Protein AF-0000000081274260 (afdb_homodimer)

Solvent-accessible surface area (backbone atoms only — not comparable to full-atom values): 16405 Å² total; per-residue (Å²): 131,88,73,70,77,66,53,70,67,53,47,50,48,51,49,50,54,68,55,30,28,65,83,27,71,56,31,19,50,50,46,44,50,52,34,47,50,51,22,51,56,36,30,51,52,20,47,55,38,64,74,40,46,71,60,38,36,47,41,22,63,75,55,39,49,47,86,98,46,60,29,62,57,46,44,49,51,50,33,48,42,24,45,47,21,31,49,31,35,52,50,30,53,63,32,46,58,20,26,52,51,36,42,49,47,50,51,50,54,49,66,21,29,52,88,77,44,52,72,66,57,52,50,46,52,51,52,50,43,52,52,36,51,45,43,32,12,59,38,65,48,68,78,16,51,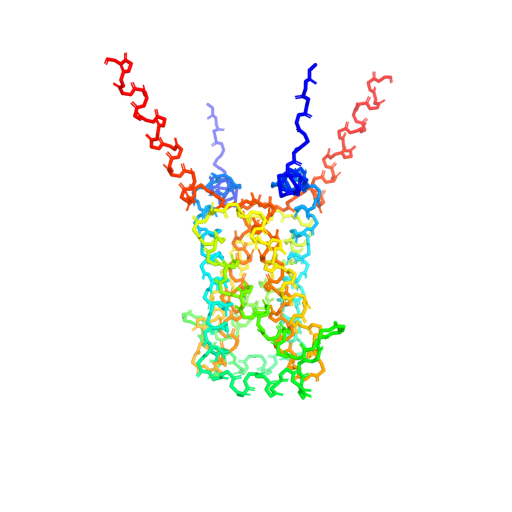54,46,48,48,52,51,51,53,51,52,55,56,54,57,69,71,104,131,86,72,68,77,67,52,69,65,55,48,50,47,50,50,50,54,68,55,28,27,65,83,25,69,55,31,18,49,50,46,44,51,52,34,49,49,50,23,51,55,35,30,51,52,20,48,53,37,64,75,39,45,70,60,40,35,50,41,22,65,74,55,39,49,47,86,97,46,58,31,62,56,45,44,50,52,48,32,47,42,24,45,47,20,31,49,32,34,52,51,30,54,61,32,46,57,20,26,51,51,35,42,50,47,51,51,50,54,51,65,19,29,53,89,77,44,52,72,67,56,52,51,46,51,52,52,50,42,52,52,36,52,44,44,32,12,60,40,66,46,67,78,16,51,55,46,48,50,50,51,50,53,51,53,54,56,55,57,68,70,103

Foldseek 3Di:
DCPDPDDPVVVVVVVCVVQDDLQHPVVLVVLLVLLVVLLVVLQVVLVVCVVPVVVQLVCLVPAQDQPPDRSSVLSVLLSCLSNPLSVCCNQQPVNLVSLVSNLVSLVSRCVRHVVPDDPVVNVVSVVNNVSSVCCNVSHNHCPHPVNVVVVVVVVVVVVVVD/DCPDPDDPVVVVVVVCVVQDDLQHPVVLVVLLVLLVVLLVVLQVVLVVCVVPVVVQLVCLVPAQDQPPDRSSVLSVLLSCLSNPLSVCCNQQPVNLVSLVSNLVSLVSRCVRHVVPDDPVVNVVSVVNNVSSVCCNVSHNHCPHPVNVVVVVVVVVVVVVVD

InterPro domains:
  IPR032808 DoxX family [PF07681] (31-110)
  IPR051907 DoxX-like inner membrane-associated oxidoreductase [PTHR33452] (28-157)

Secondary structure (DSSP, 8-state):
----PPPHHHHHHHHHHHH--TTSHHHHHHHHHHHHHHHHHHHHHHHHHHHTHHHHHHHHHHT-PPTTS-HHHHHHHHHHHHHHHHHHHHHTSSHHHHHHHHHHHHHHHHHHSGGGS-HHHHHHHHHHHHHHHHHHHH-S-S-SHHHHHHHHHHHHHHHTT-/----PPPHHHHHHHHHHHH-STTSHHHHHHHHHHHHHHHHHHHHHHHHHHHTHHHHHHHHHHT-PPTTS-HHHHHHHHHHHHHHHHHHHHHTSSHHHHHHHHHHHHHHHHHHSGGGS-HHHHHHHHHHHHHHHHHHHH-S-S-SHHHHHHHHHHHHHHHTT-

pLDDT: mean 89.54, std 11.48, range [45.22, 98.81]

Nearest PDB structures (foldseek):
  5vju-assembly1_A  TM=3.827E-01  e=7.284E+00  synthetic construct
  5vju-assembly1_A  TM=3.831E-01  e=7.284E+00  synthetic construct

Structure (mmCIF, N/CA/C/O backbone):
data_AF-0000000081274260-model_v1
#
loop_
_entity.id
_entity.type
_entity.pdbx_description
1 polymer 'DoxX family protein'
#
loop_
_atom_site.group_PDB
_atom_site.id
_atom_site.type_symbol
_atom_site.label_atom_id
_atom_site.label_alt_id
_atom_site.label_comp_id
_atom_site.label_asym_id
_atom_site.label_entity_id
_atom_site.label_seq_id
_atom_site.pdbx_PDB_ins_code
_atom_site.Cartn_x
_atom_site.Cartn_y
_atom_site.Cartn_z
_atom_site.occupancy
_atom_site.B_iso_or_equiv
_atom_site.auth_seq_id
_atom_site.auth_comp_id
_atom_site.auth_asym_id
_atom_site.auth_atom_id
_atom_site.pdbx_PDB_model_num
ATOM 1 N N . MET A 1 1 ? -22.125 29.969 26.594 1 45.22 1 MET A N 1
ATOM 2 C CA . MET A 1 1 ? -21.609 29.578 25.281 1 45.22 1 MET A CA 1
ATOM 3 C C . MET A 1 1 ? -22.344 28.344 24.766 1 45.22 1 MET A C 1
ATOM 5 O O . MET A 1 1 ? -22.297 27.281 25.391 1 45.22 1 MET A O 1
ATOM 9 N N . ASN A 1 2 ? -23.469 28.344 24.172 1 50.78 2 ASN A N 1
ATOM 10 C CA . ASN A 1 2 ? -24.375 27.297 23.703 1 50.78 2 ASN A CA 1
ATOM 11 C C . ASN A 1 2 ? -23.656 26.344 22.75 1 50.78 2 ASN A C 1
ATOM 13 O O . ASN A 1 2 ? -23.406 26.688 21.594 1 50.78 2 ASN A O 1
ATOM 17 N N . THR A 1 3 ? -22.797 25.531 23.25 1 56.62 3 THR A N 1
ATOM 18 C CA . THR A 1 3 ? -22.078 24.547 22.422 1 56.62 3 THR A CA 1
ATOM 19 C C . THR A 1 3 ? -23.062 23.578 21.781 1 56.62 3 THR A C 1
ATOM 21 O O . THR A 1 3 ? -23.719 22.797 22.469 1 56.62 3 THR A O 1
ATOM 24 N N . VAL A 1 4 ? -23.703 23.938 20.828 1 64.06 4 VAL A N 1
ATOM 25 C CA . VAL A 1 4 ? -24.5 23.016 20.031 1 64.06 4 VAL A CA 1
ATOM 26 C C . VAL A 1 4 ? -23.781 21.688 19.891 1 64.06 4 VAL A C 1
ATOM 28 O O . VAL A 1 4 ? -22.625 21.641 19.453 1 64.06 4 VAL A O 1
ATOM 31 N N . PRO A 1 5 ? -24.391 20.719 20.469 1 69.88 5 PRO A N 1
ATOM 32 C CA . PRO A 1 5 ? -23.719 19.406 20.391 1 69.88 5 PRO A CA 1
ATOM 33 C C . PRO A 1 5 ? -23.375 19 18.953 1 69.88 5 PRO A C 1
ATOM 35 O O . PRO A 1 5 ? -24.203 19.156 18.047 1 69.88 5 PRO A O 1
ATOM 38 N N . LEU A 1 6 ? -22.25 18.875 18.656 1 72 6 LEU A N 1
ATOM 39 C CA . LEU A 1 6 ? -21.812 18.469 17.328 1 72 6 LEU A CA 1
ATOM 40 C C . LEU A 1 6 ? -22.531 17.203 16.875 1 72 6 LEU A C 1
ATOM 42 O O . LEU A 1 6 ? -22.781 16.312 17.688 1 72 6 LEU A O 1
ATOM 46 N N . SER A 1 7 ? -23.078 17.219 15.734 1 86.75 7 SER A N 1
ATOM 47 C CA . SER A 1 7 ? -23.625 15.992 15.156 1 86.75 7 SER A CA 1
ATOM 48 C C . SER A 1 7 ? -22.641 14.836 15.297 1 86.75 7 SER A C 1
ATOM 50 O O . SER A 1 7 ? -21.422 15.047 15.414 1 86.75 7 SER A O 1
ATOM 52 N N . PRO A 1 8 ? -23.156 13.703 15.547 1 87.38 8 PRO A N 1
ATOM 53 C CA . PRO A 1 8 ? -22.281 12.539 15.703 1 87.38 8 PRO A CA 1
ATOM 54 C C . PRO A 1 8 ? -21.234 12.438 14.594 1 87.38 8 PRO A C 1
ATOM 56 O O . PRO A 1 8 ? -20.094 12.047 14.852 1 87.38 8 PRO A O 1
ATOM 59 N N . LEU A 1 9 ? -21.594 12.75 13.453 1 84.5 9 LEU A N 1
ATOM 60 C CA . LEU A 1 9 ? -20.656 12.672 12.328 1 84.5 9 LEU A CA 1
ATOM 61 C C . LEU A 1 9 ? -19.516 13.664 12.5 1 84.5 9 LEU A C 1
ATOM 63 O O . LEU A 1 9 ? -18.375 13.352 12.18 1 84.5 9 LEU A O 1
ATOM 67 N N . THR A 1 10 ? -19.812 14.742 12.922 1 85.62 10 THR A N 1
ATOM 68 C CA . THR A 1 10 ? -18.797 15.773 13.133 1 85.62 10 THR A CA 1
ATOM 69 C C . THR A 1 10 ? -17.828 15.359 14.242 1 85.62 10 THR A C 1
ATOM 71 O O . THR A 1 10 ? -16.641 15.625 14.156 1 85.62 10 THR A O 1
ATOM 74 N N . ARG A 1 11 ? -18.453 14.742 15.18 1 89 11 ARG A N 1
ATOM 75 C CA . ARG A 1 11 ? -17.609 14.281 16.281 1 89 11 ARG A CA 1
ATOM 76 C C . ARG A 1 11 ? -16.625 13.227 15.805 1 89 11 ARG A C 1
ATOM 78 O O . ARG A 1 11 ? -15.453 13.258 16.172 1 89 11 ARG A O 1
ATOM 85 N N . ILE A 1 12 ? -17.141 12.336 15.047 1 89 12 ILE A N 1
ATOM 86 C CA . ILE A 1 12 ? -16.297 11.273 14.516 1 89 12 ILE A CA 1
ATOM 87 C C . ILE A 1 12 ? -15.211 11.867 13.633 1 89 12 ILE A C 1
ATOM 89 O O . ILE A 1 12 ? -14.039 11.5 13.742 1 89 12 ILE A O 1
ATOM 93 N N . ARG A 1 13 ? -15.648 12.719 12.867 1 86.94 13 ARG A N 1
ATOM 94 C CA . ARG A 1 13 ? -14.695 13.367 11.961 1 86.94 13 ARG A CA 1
ATOM 95 C C . ARG A 1 13 ? -13.594 14.07 12.742 1 86.94 13 ARG A C 1
ATOM 97 O O . ARG A 1 13 ? -12.414 13.938 12.414 1 86.94 13 ARG A O 1
ATOM 104 N N . THR A 1 14 ? -13.93 14.742 13.797 1 87.56 14 THR A N 1
ATOM 105 C CA . THR A 1 14 ? -12.961 15.484 14.602 1 87.56 14 THR A CA 1
ATOM 106 C C . THR A 1 14 ? -12.008 14.523 15.297 1 87.56 14 THR A C 1
ATOM 108 O O . THR A 1 14 ? -10.812 14.812 15.43 1 87.56 14 THR A O 1
ATOM 111 N N . THR A 1 15 ? -12.578 13.484 15.75 1 88.38 15 THR A N 1
ATOM 112 C CA . THR A 1 15 ? -11.75 12.484 16.406 1 88.38 15 THR A CA 1
ATOM 113 C C . THR A 1 15 ? -10.742 11.883 15.438 1 88.38 15 THR A C 1
ATOM 115 O O . THR A 1 15 ? -9.555 11.75 15.758 1 88.38 15 THR A O 1
ATOM 118 N N . LEU A 1 16 ? -11.195 11.578 14.273 1 89 16 LEU A N 1
ATOM 119 C CA . LEU A 1 16 ? -10.328 11.008 13.258 1 89 16 LEU A CA 1
ATOM 120 C C . LEU A 1 16 ? -9.25 12 12.844 1 89 16 LEU A C 1
ATOM 122 O O . LEU A 1 16 ? -8.094 11.617 12.617 1 89 16 LEU A O 1
ATOM 126 N N . ASP A 1 17 ? -9.641 13.211 12.867 1 85.62 17 ASP A N 1
ATOM 127 C CA . ASP A 1 17 ? -8.688 14.258 12.5 1 85.62 17 ASP A CA 1
ATOM 128 C C . ASP A 1 17 ? -7.621 14.422 13.586 1 85.62 17 ASP A C 1
ATOM 130 O O . ASP A 1 17 ? -6.465 14.727 13.281 1 85.62 17 ASP A O 1
ATOM 134 N N . ARG A 1 18 ? -8.047 14.125 14.742 1 85.19 18 ARG A N 1
ATOM 135 C CA . ARG A 1 18 ? -7.117 14.25 15.867 1 85.19 18 ARG A CA 1
ATOM 136 C C . ARG A 1 18 ? -6.148 13.07 15.914 1 85.19 18 ARG A C 1
ATOM 138 O O . ARG A 1 18 ? -4.98 13.234 16.266 1 85.19 18 ARG A O 1
ATOM 145 N N . LEU A 1 19 ? -6.641 12.023 15.477 1 88.5 19 LEU A N 1
ATOM 146 C CA . LEU A 1 19 ? -5.871 10.789 15.609 1 88.5 19 LEU A CA 1
ATOM 147 C C . LEU A 1 19 ? -4.988 10.562 14.391 1 88.5 19 LEU A C 1
ATOM 149 O O . LEU A 1 19 ? -4.008 9.812 14.453 1 88.5 19 LEU A O 1
ATOM 153 N N . ALA A 1 20 ? -5.473 11.305 13.445 1 86.62 20 ALA A N 1
ATOM 154 C CA . ALA A 1 20 ? -4.789 11.07 12.18 1 86.62 20 ALA A CA 1
ATOM 155 C C . ALA A 1 20 ? -3.936 12.266 11.781 1 86.62 20 ALA A C 1
ATOM 157 O O . ALA A 1 20 ? -4.105 13.359 12.328 1 86.62 20 ALA A O 1
ATOM 158 N N . GLY A 1 21 ? -2.883 12.117 11.117 1 87.25 21 GLY A N 1
ATOM 159 C CA . GLY A 1 21 ? -1.91 13.078 10.625 1 87.25 21 GLY A CA 1
ATOM 160 C C . GLY A 1 21 ? -0.571 12.453 10.281 1 87.25 21 GLY A C 1
ATOM 161 O O . GLY A 1 21 ? -0.22 11.398 10.812 1 87.25 21 GLY A O 1
ATOM 162 N N . PRO A 1 22 ? 0.098 13.086 9.406 1 86.19 22 PRO A N 1
ATOM 163 C CA . PRO A 1 22 ? 1.364 12.5 8.961 1 86.19 22 PRO A CA 1
ATOM 164 C C . PRO A 1 22 ? 2.4 12.414 10.078 1 86.19 22 PRO A C 1
ATOM 166 O O . PRO A 1 22 ? 3.336 11.617 10 1 86.19 22 PRO A O 1
ATOM 169 N N . GLN A 1 23 ? 2.193 13.156 11.109 1 86.06 23 GLN A N 1
ATOM 170 C CA . GLN A 1 23 ? 3.168 13.156 12.195 1 86.06 23 GLN A CA 1
ATOM 171 C C . GLN A 1 23 ? 2.619 12.453 13.43 1 86.06 23 GLN A C 1
ATOM 173 O O . GLN A 1 23 ? 3.246 12.469 14.492 1 86.06 23 GLN A O 1
ATOM 178 N N . SER A 1 24 ? 1.52 11.844 13.289 1 90.06 24 SER A N 1
ATOM 179 C CA . SER A 1 24 ? 0.883 11.18 14.422 1 90.06 24 SER A CA 1
ATOM 180 C C . SER A 1 24 ? 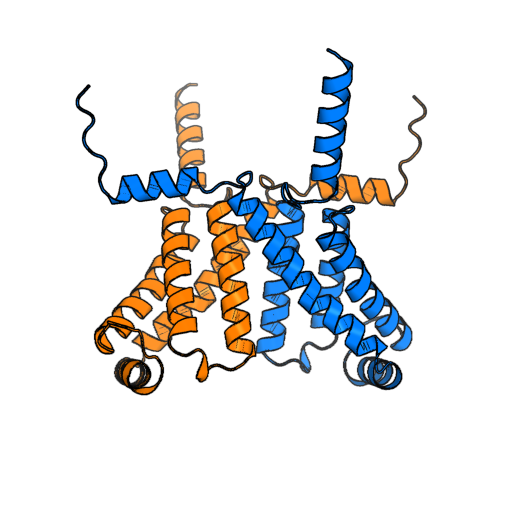1.555 9.844 14.727 1 90.06 24 SER A C 1
ATOM 182 O O . SER A 1 24 ? 2.252 9.289 13.883 1 90.06 24 SER A O 1
ATOM 184 N N . GLY A 1 25 ? 1.429 9.43 15.977 1 91.62 25 GLY A N 1
ATOM 185 C CA . GLY A 1 25 ? 1.907 8.109 16.359 1 91.62 25 GLY A CA 1
ATOM 186 C C . GLY A 1 25 ? 1.271 6.988 15.562 1 91.62 25 GLY A C 1
ATOM 187 O O . GLY A 1 25 ? 1.922 5.988 15.258 1 91.62 25 GLY A O 1
ATOM 188 N N . LEU A 1 26 ? 0.012 7.195 15.258 1 94 26 LEU A N 1
ATOM 189 C CA . LEU A 1 26 ? -0.692 6.191 14.469 1 94 26 LEU A CA 1
ATOM 190 C C . LEU A 1 26 ? -0.08 6.066 13.078 1 94 26 LEU A C 1
ATOM 192 O O . LEU A 1 26 ? 0.146 4.957 12.594 1 94 26 LEU A O 1
ATOM 196 N N . CYS A 1 27 ? 0.148 7.145 12.477 1 93.69 27 CYS A N 1
ATOM 197 C CA . CYS A 1 27 ? 0.791 7.125 11.172 1 93.69 27 CYS A CA 1
ATOM 198 C C . CYS A 1 27 ? 2.158 6.453 11.242 1 93.69 27 CYS A C 1
ATOM 200 O O . CYS A 1 27 ? 2.508 5.652 10.375 1 93.69 27 CYS A O 1
ATOM 202 N N . ALA A 1 28 ? 2.881 6.809 12.281 1 93.62 28 ALA A N 1
ATOM 203 C CA . ALA A 1 28 ? 4.199 6.211 12.469 1 93.62 28 ALA A CA 1
ATOM 204 C C . ALA A 1 28 ? 4.105 4.691 12.57 1 93.62 28 ALA A C 1
ATOM 206 O O . ALA A 1 28 ? 4.934 3.975 12.008 1 93.62 28 ALA A O 1
ATOM 207 N N . LEU A 1 29 ? 3.152 4.297 13.273 1 95.69 29 LEU A N 1
ATOM 208 C CA . LEU A 1 29 ? 2.953 2.861 13.453 1 95.69 29 LEU A CA 1
ATOM 209 C C . LEU A 1 29 ? 2.594 2.199 12.125 1 95.69 29 LEU A C 1
ATOM 211 O O . LEU A 1 29 ? 3.107 1.125 11.805 1 95.69 29 LEU A O 1
ATOM 215 N N . ILE A 1 30 ? 1.73 2.777 11.383 1 96.88 30 ILE A N 1
ATOM 216 C CA . ILE A 1 30 ? 1.307 2.227 10.102 1 96.88 30 ILE A CA 1
ATOM 217 C C . ILE A 1 30 ? 2.5 2.16 9.148 1 96.88 30 ILE A C 1
ATOM 219 O O . ILE A 1 30 ? 2.676 1.172 8.43 1 96.88 30 ILE A O 1
ATOM 223 N N . LEU A 1 31 ? 3.266 3.186 9.133 1 95.88 31 LEU A N 1
ATOM 224 C CA . LEU A 1 31 ? 4.441 3.207 8.266 1 95.88 31 LEU A CA 1
ATOM 225 C C . LEU A 1 31 ? 5.441 2.135 8.688 1 95.88 31 LEU A C 1
ATOM 227 O O . LEU A 1 31 ? 6.133 1.56 7.84 1 95.88 31 LEU A O 1
ATOM 231 N N . LEU A 1 32 ? 5.551 1.918 9.977 1 96.31 32 LEU A N 1
ATOM 232 C CA . LEU A 1 32 ? 6.41 0.833 10.438 1 96.31 32 LEU A CA 1
ATOM 233 C C . LEU A 1 32 ? 5.887 -0.517 9.961 1 96.31 32 LEU A C 1
ATOM 235 O O . LEU A 1 32 ? 6.664 -1.377 9.539 1 96.31 32 LEU A O 1
ATOM 239 N N . ILE A 1 33 ? 4.609 -0.714 10.039 1 98.06 33 ILE A N 1
ATOM 240 C CA . ILE A 1 33 ? 3.99 -1.944 9.555 1 98.06 33 ILE A CA 1
ATO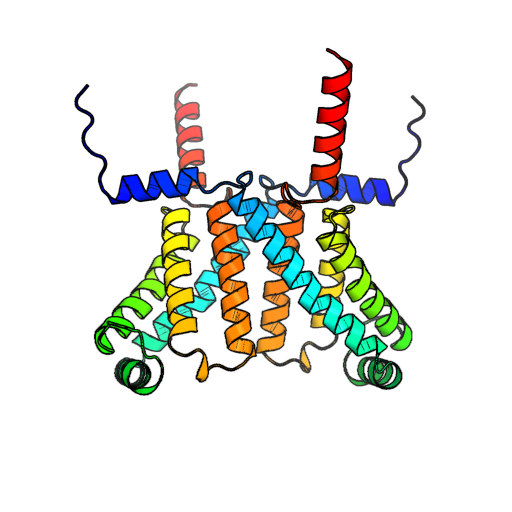M 241 C C . ILE A 1 33 ? 4.27 -2.111 8.062 1 98.06 33 ILE A C 1
ATOM 243 O O . ILE A 1 33 ? 4.602 -3.207 7.605 1 98.06 33 ILE A O 1
ATOM 247 N N . ALA A 1 34 ? 4.125 -1.055 7.293 1 97.62 34 ALA A N 1
ATOM 248 C CA . ALA A 1 34 ? 4.406 -1.08 5.859 1 97.62 34 ALA A CA 1
ATOM 249 C C . ALA A 1 34 ? 5.852 -1.49 5.59 1 97.62 34 ALA A C 1
ATOM 251 O O . ALA A 1 34 ? 6.113 -2.336 4.734 1 97.62 34 ALA A O 1
ATOM 252 N N . ARG A 1 35 ? 6.746 -0.886 6.312 1 97.44 35 ARG A N 1
ATOM 253 C CA . ARG A 1 35 ? 8.164 -1.209 6.145 1 97.44 35 ARG A CA 1
ATOM 254 C C . ARG A 1 35 ? 8.438 -2.662 6.516 1 97.44 35 ARG A C 1
ATOM 256 O O . ARG A 1 35 ? 9.211 -3.346 5.84 1 97.44 35 ARG A O 1
ATOM 263 N N . ALA A 1 36 ? 7.871 -3.08 7.605 1 98.19 36 ALA A N 1
ATOM 264 C CA . ALA A 1 36 ? 8.055 -4.461 8.039 1 98.19 36 ALA A CA 1
ATOM 265 C C . ALA A 1 36 ? 7.504 -5.441 7.012 1 98.19 36 ALA A C 1
ATOM 267 O O . ALA A 1 36 ? 8.109 -6.488 6.75 1 98.19 36 ALA A O 1
ATOM 268 N N . TYR A 1 37 ? 6.391 -5.145 6.488 1 98.75 37 TYR A N 1
ATOM 269 C CA . TYR A 1 37 ? 5.789 -5.988 5.465 1 98.75 37 TYR A CA 1
ATOM 270 C C . TYR A 1 37 ? 6.676 -6.059 4.227 1 98.75 37 TYR A C 1
ATOM 272 O O . TYR A 1 37 ? 6.918 -7.141 3.689 1 98.75 37 TYR A O 1
ATOM 280 N N . LEU A 1 38 ? 7.109 -4.914 3.742 1 98.56 38 LEU A N 1
ATOM 281 C CA . LEU A 1 38 ? 7.984 -4.879 2.576 1 98.56 38 LEU A CA 1
ATOM 282 C C . LEU A 1 38 ? 9.273 -5.652 2.84 1 98.56 38 LEU A C 1
ATOM 284 O O . LEU A 1 38 ? 9.781 -6.344 1.952 1 98.56 38 LEU A O 1
ATOM 288 N N . PHE A 1 39 ? 9.766 -5.473 4.066 1 98.69 39 PHE A N 1
ATOM 289 C CA . PHE A 1 39 ? 10.922 -6.273 4.457 1 98.69 39 PHE A CA 1
ATOM 290 C C . PHE A 1 39 ? 10.617 -7.762 4.34 1 98.69 39 PHE A C 1
ATOM 292 O O . PHE A 1 39 ? 11.391 -8.516 3.74 1 98.69 39 PHE A O 1
ATOM 299 N N . TYR A 1 40 ? 9.57 -8.141 4.879 1 98.75 40 TYR A N 1
ATOM 300 C CA . TYR A 1 40 ? 9.188 -9.547 4.867 1 98.75 40 TYR A CA 1
ATOM 301 C C . TYR A 1 40 ? 9.133 -10.086 3.441 1 98.75 40 TYR A C 1
ATOM 303 O O . TYR A 1 40 ? 9.719 -11.125 3.143 1 98.75 40 TYR A O 1
ATOM 311 N N . VAL A 1 41 ? 8.484 -9.406 2.586 1 98.44 41 VAL A N 1
ATOM 312 C CA . VAL A 1 41 ? 8.227 -9.859 1.225 1 98.44 41 VAL A CA 1
ATOM 313 C C . VAL A 1 41 ? 9.539 -9.961 0.454 1 98.44 41 VAL A C 1
ATOM 315 O O . VAL A 1 41 ? 9.852 -11 -0.124 1 98.44 41 VAL A O 1
ATOM 318 N N . PHE A 1 42 ? 10.297 -8.906 0.444 1 98.81 42 PHE A N 1
ATOM 319 C CA . PHE A 1 42 ? 11.477 -8.859 -0.406 1 98.81 42 PHE A CA 1
ATOM 320 C C . PHE A 1 42 ? 12.625 -9.656 0.216 1 98.81 42 PHE A C 1
ATOM 322 O O . PHE A 1 42 ? 13.383 -10.32 -0.494 1 98.81 42 PHE A O 1
ATOM 329 N N . PHE A 1 43 ? 12.727 -9.602 1.507 1 98.81 43 PHE A N 1
ATOM 330 C CA . PHE A 1 43 ? 13.789 -10.344 2.17 1 98.81 43 PHE A CA 1
ATOM 331 C C . PHE A 1 43 ? 13.594 -11.844 1.997 1 98.81 43 PHE A C 1
ATOM 333 O O . PHE A 1 43 ? 14.547 -12.578 1.749 1 98.81 43 PHE A O 1
ATOM 340 N N . ARG A 1 44 ? 12.383 -12.289 2.186 1 98.31 44 ARG A N 1
ATOM 341 C CA . ARG A 1 44 ? 12.07 -13.695 1.962 1 98.31 44 ARG A CA 1
ATOM 342 C C . ARG A 1 44 ? 12.422 -14.109 0.536 1 98.31 44 ARG A C 1
ATOM 344 O O . ARG A 1 44 ? 12.93 -15.211 0.309 1 98.31 44 ARG A O 1
ATOM 351 N N . SER A 1 45 ? 12.062 -13.273 -0.394 1 97.75 45 SER A N 1
ATOM 352 C CA . SER A 1 45 ? 12.406 -13.531 -1.787 1 97.75 45 SER A CA 1
ATOM 353 C C . SER A 1 45 ? 13.914 -13.656 -1.97 1 97.75 45 SER A C 1
ATOM 355 O O . SER A 1 45 ? 14.391 -14.562 -2.65 1 97.75 45 SER A O 1
ATOM 357 N N . GLY A 1 46 ? 14.656 -12.727 -1.412 1 98.12 46 GLY A N 1
ATOM 358 C CA . GLY A 1 46 ? 16.109 -12.797 -1.465 1 98.12 46 GLY A CA 1
ATOM 359 C C . GLY A 1 46 ? 16.672 -14.055 -0.829 1 98.12 46 GLY A C 1
ATOM 360 O O . GLY A 1 46 ? 17.594 -14.672 -1.368 1 98.12 46 GLY A O 1
ATOM 361 N N . LEU A 1 47 ? 16.125 -14.477 0.291 1 98.38 47 LEU A N 1
ATOM 362 C CA . LEU A 1 47 ? 16.562 -15.68 0.98 1 98.38 47 LEU A CA 1
ATOM 363 C C . LEU A 1 47 ? 16.297 -16.922 0.136 1 98.38 47 LEU A C 1
ATOM 365 O O . LEU A 1 47 ? 17.109 -17.844 0.096 1 98.38 47 LEU A O 1
ATOM 369 N N . THR A 1 48 ? 15.164 -16.984 -0.44 1 97.75 48 THR A N 1
ATOM 370 C CA . THR A 1 48 ? 14.812 -18.109 -1.306 1 97.75 48 THR A CA 1
ATOM 371 C C . THR A 1 48 ? 15.812 -18.25 -2.445 1 97.75 48 THR A C 1
ATOM 373 O O . THR A 1 48 ? 16.219 -19.359 -2.793 1 97.75 48 THR A O 1
ATOM 376 N N . LYS A 1 49 ? 16.266 -17.125 -3.025 1 97.69 49 LYS A N 1
ATOM 377 C CA . LYS A 1 49 ? 17.25 -17.141 -4.094 1 97.69 49 LYS A CA 1
ATOM 378 C C . LYS A 1 49 ? 18.578 -17.703 -3.598 1 97.69 49 LYS A C 1
ATOM 380 O O . LYS A 1 49 ? 19.234 -18.5 -4.289 1 97.69 49 LYS A O 1
ATOM 385 N N . LEU A 1 50 ? 18.922 -17.344 -2.389 1 97.44 50 LEU A N 1
ATOM 386 C CA . LEU A 1 50 ? 20.188 -17.781 -1.817 1 97.44 50 LEU A CA 1
ATOM 387 C C . LEU A 1 50 ? 20.125 -19.266 -1.453 1 97.44 50 LEU A C 1
ATOM 389 O O . LEU A 1 50 ? 21.141 -19.969 -1.528 1 97.44 50 LEU A O 1
ATOM 393 N N . HIS A 1 51 ? 19 -19.688 -1.026 1 97.69 51 HIS A N 1
ATOM 394 C CA . HIS A 1 51 ? 18.844 -21.062 -0.561 1 97.69 51 HIS A CA 1
ATOM 395 C C . HIS A 1 51 ? 19.047 -22.047 -1.701 1 97.69 51 HIS A C 1
ATOM 397 O O . HIS A 1 51 ? 19.562 -23.156 -1.49 1 97.69 51 HIS A O 1
ATOM 403 N N . ASP A 1 52 ? 18.625 -21.656 -2.895 1 98.06 52 ASP A N 1
ATOM 404 C CA . ASP A 1 52 ? 18.828 -22.469 -4.09 1 98.06 52 ASP A CA 1
ATOM 405 C C . ASP A 1 52 ? 19.391 -21.641 -5.234 1 98.06 52 ASP A C 1
ATOM 407 O O . ASP A 1 52 ? 18.688 -21.344 -6.203 1 98.06 52 ASP A O 1
ATOM 411 N N . TRP A 1 53 ? 20.688 -21.438 -5.129 1 97.94 53 TRP A N 1
ATOM 412 C CA . TRP A 1 53 ? 21.344 -20.484 -6.027 1 97.94 53 TRP A CA 1
ATOM 413 C C . TRP A 1 53 ? 21.406 -21.031 -7.449 1 97.94 53 TRP A C 1
ATOM 415 O O . TRP A 1 53 ? 21.141 -20.312 -8.414 1 97.94 53 TRP A O 1
ATOM 425 N N . PRO A 1 54 ? 21.688 -22.406 -7.645 1 97.88 54 PRO A N 1
ATOM 426 C CA . PRO A 1 54 ? 21.703 -22.922 -9.016 1 97.88 54 PRO A CA 1
ATOM 427 C C . PRO A 1 54 ? 20.344 -22.75 -9.711 1 97.88 54 PRO A C 1
ATOM 429 O O . PRO A 1 54 ? 20.297 -22.359 -10.883 1 97.88 54 PRO A O 1
ATOM 432 N N . THR A 1 55 ? 19.312 -23.047 -9.008 1 97.44 55 THR A N 1
ATOM 433 C CA . THR A 1 55 ? 17.984 -22.859 -9.57 1 97.44 55 THR A CA 1
ATOM 434 C C . THR A 1 55 ? 17.719 -21.375 -9.852 1 97.44 55 THR A C 1
ATOM 436 O O . THR A 1 55 ? 17.109 -21.047 -10.867 1 97.44 55 THR A O 1
ATOM 439 N N . THR A 1 56 ? 18.141 -20.531 -8.922 1 97.12 56 THR A N 1
ATOM 440 C CA . THR A 1 56 ? 17.969 -19.094 -9.117 1 97.12 56 THR A CA 1
ATOM 441 C C . THR A 1 56 ? 18.625 -18.641 -10.414 1 97.12 56 THR A C 1
ATOM 443 O O . THR A 1 56 ? 18 -17.984 -11.242 1 97.12 56 THR A O 1
ATOM 446 N N . VAL A 1 57 ? 19.859 -19.078 -10.609 1 97.25 57 VAL A N 1
ATOM 447 C CA . VAL A 1 57 ? 20.594 -18.656 -11.805 1 97.25 57 VAL A CA 1
ATOM 448 C C . VAL A 1 57 ? 19.906 -19.219 -13.047 1 97.25 57 VAL A C 1
ATOM 450 O O . VAL A 1 57 ? 19.797 -18.531 -14.07 1 97.25 57 VAL A O 1
ATOM 453 N N . LEU A 1 58 ? 19.422 -20.406 -12.938 1 96.38 58 LEU A N 1
ATOM 454 C CA . LEU A 1 58 ? 18.688 -21.016 -14.047 1 96.38 58 LEU A CA 1
ATOM 455 C C . LEU A 1 58 ? 17.438 -20.203 -14.375 1 96.38 58 LEU A C 1
ATOM 457 O O . LEU A 1 58 ? 17.141 -19.938 -15.547 1 96.38 58 LEU A O 1
ATOM 461 N N . LEU A 1 59 ? 16.703 -19.797 -13.359 1 94.44 59 LEU A N 1
ATOM 462 C CA . LEU A 1 59 ? 15.5 -19 -13.578 1 94.44 59 LEU A CA 1
ATOM 463 C C . LEU A 1 59 ? 15.836 -17.672 -14.234 1 94.44 59 LEU A C 1
ATOM 465 O O . LEU A 1 59 ? 15.109 -17.203 -15.125 1 94.44 59 LEU A O 1
ATOM 469 N N . PHE A 1 60 ? 16.969 -17.031 -13.828 1 95.38 60 PHE A N 1
ATOM 470 C CA . PHE A 1 60 ? 17.375 -15.758 -14.406 1 95.38 60 PHE A CA 1
ATOM 471 C C . PHE A 1 60 ? 17.859 -15.945 -15.836 1 95.38 60 PHE A C 1
ATOM 473 O O . PHE A 1 60 ? 17.875 -14.992 -16.625 1 95.38 60 PHE A O 1
ATOM 480 N N . SER A 1 61 ? 18.25 -17.172 -16.172 1 94.12 61 SER A N 1
ATOM 481 C CA . SER A 1 61 ? 18.703 -17.484 -17.531 1 94.12 61 SER A CA 1
ATOM 482 C C . SER A 1 61 ? 17.531 -17.781 -18.453 1 94.12 61 SER A C 1
ATOM 484 O O . SER A 1 61 ? 17.516 -17.359 -19.609 1 94.12 61 SER A O 1
ATOM 486 N N . GLU A 1 62 ? 16.516 -18.328 -17.922 1 92.56 62 GLU A N 1
ATOM 487 C CA . GLU A 1 62 ? 15.492 -18.875 -18.797 1 92.56 62 GLU A CA 1
ATOM 488 C C . GLU A 1 62 ? 14.203 -18.062 -18.719 1 92.56 62 GLU A C 1
ATOM 490 O O . GLU A 1 62 ? 13.469 -17.969 -19.703 1 92.56 62 GLU A O 1
ATOM 495 N N . GLU A 1 63 ? 13.969 -17.5 -17.578 1 90.31 63 GLU A N 1
ATOM 496 C CA . GLU A 1 63 ? 12.641 -16.922 -17.375 1 90.31 63 GLU A CA 1
ATOM 497 C C . GLU A 1 63 ? 12.734 -15.43 -17.047 1 90.31 63 GLU A C 1
ATOM 499 O O . GLU A 1 63 ? 11.992 -14.617 -17.625 1 90.31 63 GLU A O 1
ATOM 504 N N . TYR A 1 64 ? 13.633 -15.031 -16.125 1 89.62 64 TYR A N 1
ATOM 505 C CA . TYR A 1 64 ? 13.734 -13.664 -15.617 1 89.62 64 TYR A CA 1
ATOM 506 C C . TYR A 1 64 ? 14.789 -12.875 -16.391 1 89.62 64 TYR A C 1
ATOM 508 O O . TYR A 1 64 ? 15.766 -12.398 -15.82 1 89.62 64 TYR A O 1
ATOM 516 N N . LYS A 1 65 ? 14.586 -12.57 -17.531 1 89.62 65 LYS A N 1
ATOM 517 C CA . LYS A 1 65 ? 15.617 -11.922 -18.328 1 89.62 65 LYS A CA 1
ATOM 518 C C . LYS A 1 65 ? 15.703 -10.43 -18.031 1 89.62 65 LYS A C 1
ATOM 520 O O . LYS A 1 65 ? 14.734 -9.695 -18.219 1 89.62 65 LYS A O 1
ATOM 525 N N . VAL A 1 66 ? 16.828 -10 -17.5 1 92.81 66 VAL A N 1
ATOM 526 C CA . VAL A 1 66 ? 17.125 -8.602 -17.219 1 92.81 66 VAL A CA 1
ATOM 527 C C . VAL A 1 66 ? 17.953 -8.016 -18.359 1 92.81 66 VAL A C 1
ATOM 529 O O . VAL A 1 66 ? 19.094 -8.445 -18.594 1 92.81 66 VAL A O 1
ATOM 532 N N . PRO A 1 67 ? 17.375 -7.039 -18.938 1 88.25 67 PRO A N 1
ATOM 533 C CA . PRO A 1 67 ? 18.078 -6.492 -20.094 1 88.25 67 PRO A CA 1
ATOM 534 C C . PRO A 1 67 ? 19.469 -5.977 -19.734 1 88.25 67 PRO A C 1
ATOM 536 O O . PRO A 1 67 ? 19.672 -5.391 -18.672 1 88.25 67 PRO A O 1
ATOM 539 N N . LEU A 1 68 ? 20.422 -6.328 -20.516 1 90.06 68 LEU A N 1
ATOM 540 C CA . LEU A 1 68 ? 21.766 -5.77 -20.516 1 90.06 68 LEU A CA 1
ATOM 541 C C . LEU A 1 68 ? 22.609 -6.383 -19.391 1 90.06 68 LEU A C 1
ATOM 543 O O . LEU A 1 68 ? 23.719 -5.938 -19.141 1 90.06 68 LEU A O 1
ATOM 547 N N . LEU A 1 69 ? 22.094 -7.363 -18.625 1 95.62 69 LEU A N 1
ATOM 548 C CA . LEU A 1 69 ? 22.875 -8.008 -17.578 1 95.62 69 LEU A CA 1
ATOM 549 C C . LEU A 1 69 ? 22.938 -9.516 -17.797 1 95.62 69 LEU A C 1
ATOM 551 O O . LEU A 1 69 ? 21.922 -10.141 -18.125 1 95.62 69 LEU A O 1
ATOM 555 N N . PRO A 1 70 ? 24.141 -10.078 -17.672 1 97.06 70 PRO A N 1
ATOM 556 C CA . PRO A 1 70 ? 24.172 -11.539 -17.641 1 97.06 70 PRO A CA 1
ATOM 557 C C . PRO A 1 70 ? 23.359 -12.117 -16.484 1 97.06 70 PRO A C 1
ATOM 559 O O . PRO A 1 70 ? 23.281 -11.5 -15.414 1 97.06 70 PRO A O 1
ATOM 562 N N . PRO A 1 71 ? 22.844 -13.25 -16.672 1 96.69 71 PRO A N 1
ATOM 563 C CA . PRO A 1 71 ? 21.906 -13.812 -15.695 1 96.69 71 PRO A CA 1
ATOM 564 C C . PRO A 1 71 ? 22.516 -13.93 -14.297 1 96.69 71 PRO A C 1
ATOM 566 O O . PRO A 1 71 ? 21.859 -13.562 -13.312 1 96.69 71 PRO A O 1
ATOM 569 N N . ALA A 1 72 ? 23.703 -14.383 -14.188 1 97 72 ALA A N 1
ATOM 570 C CA . ALA A 1 72 ? 24.297 -14.578 -12.867 1 97 72 ALA A CA 1
ATOM 571 C C . ALA A 1 72 ? 24.469 -13.242 -12.148 1 97 72 ALA A C 1
ATOM 573 O O . ALA A 1 72 ? 24.234 -13.156 -10.938 1 97 72 ALA A O 1
ATOM 574 N N . LEU A 1 73 ? 24.812 -12.242 -12.867 1 97.75 73 LEU A N 1
ATOM 575 C CA . LEU A 1 73 ? 24.969 -10.922 -12.273 1 97.75 73 LEU A CA 1
ATOM 576 C C . LEU A 1 73 ? 23.609 -10.336 -11.883 1 97.75 73 LEU A C 1
ATOM 578 O O . LEU A 1 73 ? 23.469 -9.742 -10.812 1 97.75 73 LEU A O 1
ATOM 582 N N . ALA A 1 74 ? 22.688 -10.492 -12.727 1 97.56 74 ALA A N 1
ATOM 583 C CA . ALA A 1 74 ? 21.344 -10.023 -12.43 1 97.56 74 ALA A CA 1
ATOM 584 C C . ALA A 1 74 ? 20.797 -10.688 -11.164 1 97.56 74 ALA A C 1
ATOM 586 O O . ALA A 1 74 ? 20.219 -10.016 -10.305 1 97.56 74 ALA A O 1
ATOM 587 N N . ALA A 1 75 ? 21.016 -11.945 -11.117 1 97.56 75 ALA A N 1
ATOM 588 C CA . ALA A 1 75 ? 20.578 -12.695 -9.945 1 97.56 75 ALA A CA 1
ATOM 589 C C . ALA A 1 75 ? 21.25 -12.18 -8.68 1 97.56 75 ALA A C 1
ATOM 591 O O . ALA A 1 75 ? 20.594 -11.992 -7.652 1 97.56 75 ALA A O 1
ATOM 592 N N . ALA A 1 76 ? 22.5 -11.945 -8.805 1 98.12 76 ALA A N 1
ATOM 593 C CA . ALA A 1 76 ? 23.266 -11.492 -7.645 1 98.12 76 ALA A CA 1
ATOM 594 C C . ALA A 1 76 ? 22.812 -10.102 -7.199 1 98.12 76 ALA A C 1
ATOM 596 O O . ALA A 1 76 ? 22.594 -9.867 -6.008 1 98.12 76 ALA A O 1
ATOM 597 N N . LEU A 1 77 ? 22.656 -9.242 -8.125 1 97.94 77 LEU A N 1
ATOM 598 C CA . LEU A 1 77 ? 22.266 -7.875 -7.812 1 97.94 77 LEU A CA 1
ATOM 599 C C . LEU A 1 77 ? 20.844 -7.836 -7.266 1 97.94 77 LEU A C 1
ATOM 601 O O . LEU A 1 77 ? 20.547 -7.098 -6.32 1 97.94 77 LEU A O 1
ATOM 605 N N . GLY A 1 78 ? 19.969 -8.578 -7.887 1 97.44 78 GLY A N 1
ATOM 606 C CA . GLY A 1 78 ? 18.609 -8.672 -7.391 1 97.44 78 GLY A CA 1
ATOM 607 C C . GLY A 1 78 ? 18.516 -9.203 -5.977 1 97.44 78 GLY A C 1
ATOM 608 O O . GLY A 1 78 ? 17.844 -8.617 -5.125 1 97.44 78 GLY A O 1
ATOM 609 N N . SER A 1 79 ? 19.219 -10.289 -5.777 1 98.31 79 SER A N 1
ATOM 610 C CA . SER A 1 79 ? 19.234 -10.898 -4.449 1 98.31 79 SER A CA 1
ATOM 611 C C . SER A 1 79 ? 19.797 -9.938 -3.41 1 98.31 79 SER A C 1
ATOM 613 O O . SER A 1 79 ? 19.234 -9.773 -2.328 1 98.31 79 SER A O 1
ATOM 615 N N . PHE A 1 80 ? 20.891 -9.336 -3.787 1 98.44 80 PHE A N 1
ATOM 616 C CA . PHE A 1 80 ? 21.516 -8.352 -2.908 1 98.44 80 PHE A CA 1
ATOM 617 C C . PHE A 1 80 ? 20.531 -7.238 -2.568 1 98.44 80 PHE A C 1
ATOM 619 O O . PHE A 1 80 ? 20.344 -6.898 -1.396 1 98.44 80 PHE A O 1
ATOM 626 N N . GLY A 1 81 ? 19.922 -6.641 -3.564 1 98.56 81 GLY A N 1
ATOM 627 C CA . GLY A 1 81 ? 18.969 -5.57 -3.357 1 98.56 81 GLY A CA 1
ATOM 628 C C . GLY A 1 81 ? 17.797 -5.977 -2.482 1 98.56 81 GLY A C 1
ATOM 629 O O . GLY A 1 81 ? 17.344 -5.199 -1.642 1 98.56 81 GLY A O 1
ATOM 630 N N . GLU A 1 82 ? 17.344 -7.176 -2.658 1 98.75 82 GLU A N 1
ATOM 631 C CA . GLU A 1 82 ? 16.188 -7.676 -1.917 1 98.75 82 GLU A CA 1
ATOM 632 C C . GLU A 1 82 ? 16.547 -7.93 -0.454 1 98.75 82 GLU A C 1
ATOM 634 O O . GLU A 1 82 ? 15.68 -7.855 0.42 1 98.75 82 GLU A O 1
ATOM 639 N N . LEU A 1 83 ? 17.797 -8.195 -0.25 1 98.75 83 LEU A N 1
ATOM 640 C CA . LEU A 1 83 ? 18.203 -8.461 1.122 1 98.75 83 LEU A CA 1
ATOM 641 C C . LEU A 1 83 ? 18.609 -7.176 1.831 1 98.75 83 LEU A C 1
ATOM 643 O O . LEU A 1 83 ? 18.281 -6.973 3 1 98.75 83 LEU A O 1
ATOM 647 N N . VAL A 1 84 ? 19.25 -6.281 1.169 1 98.62 84 VAL A N 1
ATOM 648 C CA . VAL A 1 84 ? 19.906 -5.137 1.796 1 98.62 84 VAL A CA 1
ATOM 649 C C . VAL A 1 84 ? 18.922 -3.977 1.914 1 98.62 84 VAL A C 1
ATOM 651 O O . VAL A 1 84 ? 18.703 -3.445 3.006 1 98.62 84 VAL A O 1
ATOM 654 N N . PHE A 1 85 ? 18.266 -3.65 0.84 1 98.44 85 PHE A N 1
ATOM 655 C CA . PHE A 1 85 ? 17.484 -2.412 0.809 1 98.44 85 PHE A CA 1
ATOM 656 C C . PHE A 1 85 ? 16.312 -2.484 1.771 1 98.44 85 PHE A C 1
ATOM 658 O O . PHE A 1 85 ? 16.094 -1.566 2.564 1 98.44 85 PHE A O 1
ATOM 665 N N . PRO A 1 86 ? 15.539 -3.564 1.731 1 98.44 86 PRO A N 1
ATOM 666 C CA . PRO A 1 86 ? 14.438 -3.584 2.693 1 98.44 86 PRO A CA 1
ATOM 667 C C . PRO A 1 86 ? 14.914 -3.693 4.141 1 98.44 86 PRO A C 1
ATOM 669 O O . PRO A 1 86 ? 14.227 -3.23 5.055 1 98.44 86 PRO A O 1
ATOM 672 N N . SER A 1 87 ? 16.062 -4.266 4.387 1 98.06 87 SER A N 1
ATOM 673 C CA . SER A 1 87 ? 16.641 -4.309 5.723 1 98.06 87 SER A CA 1
ATOM 674 C C . SER A 1 87 ? 17.016 -2.914 6.211 1 98.06 87 SER A C 1
ATOM 676 O O . SER A 1 87 ? 16.703 -2.539 7.34 1 98.06 87 SER A O 1
ATOM 678 N N . LEU A 1 88 ? 17.688 -2.133 5.375 1 96.25 88 LEU A N 1
ATOM 679 C CA . LEU A 1 88 ? 18.047 -0.756 5.707 1 96.25 88 LEU A CA 1
ATOM 680 C C . LEU A 1 88 ? 16.781 0.081 5.941 1 96.25 88 LEU A C 1
ATOM 682 O O . LEU A 1 88 ? 16.75 0.906 6.855 1 96.25 88 LEU A O 1
ATOM 686 N N . MET A 1 89 ? 15.82 -0.185 5.09 1 94.94 89 MET A N 1
ATOM 687 C CA . MET A 1 89 ? 14.562 0.551 5.195 1 94.94 89 MET A CA 1
ATOM 688 C C . MET A 1 89 ? 13.867 0.247 6.52 1 94.94 89 MET A C 1
ATOM 690 O O . MET A 1 89 ? 13.336 1.149 7.168 1 94.94 89 MET A O 1
ATOM 694 N N . LEU A 1 90 ? 13.859 -1.013 6.926 1 95.5 90 LEU A N 1
ATOM 695 C CA . LEU A 1 90 ? 13.219 -1.417 8.172 1 95.5 90 LEU A CA 1
ATOM 696 C C . LEU A 1 90 ? 13.922 -0.788 9.367 1 95.5 90 LEU A C 1
ATOM 698 O O . LEU A 1 90 ? 13.266 -0.286 10.289 1 95.5 90 LEU A O 1
ATOM 702 N N . ILE A 1 91 ? 15.211 -0.779 9.328 1 92.06 91 ILE A N 1
ATOM 703 C CA . ILE A 1 91 ? 16.016 -0.263 10.43 1 92.06 91 ILE A CA 1
ATOM 704 C C . ILE A 1 91 ? 15.93 1.262 10.461 1 92.06 91 ILE A C 1
ATOM 706 O O . ILE A 1 91 ? 16 1.874 11.523 1 92.06 91 ILE A O 1
ATOM 710 N N . GLY A 1 92 ? 15.812 1.896 9.312 1 87.38 9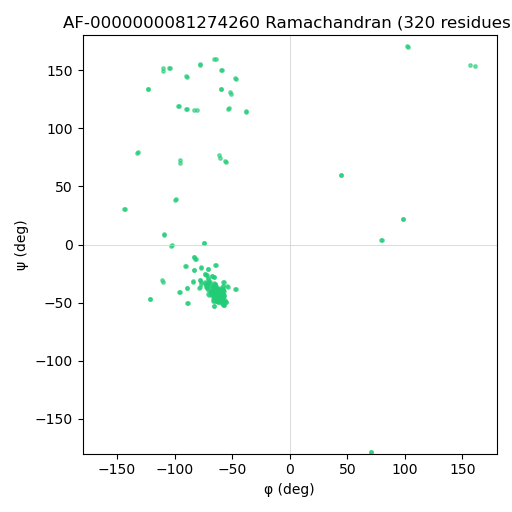2 GLY A N 1
ATOM 711 C CA . GLY A 1 92 ? 15.68 3.342 9.219 1 87.38 92 GLY A CA 1
ATOM 712 C C . GLY A 1 92 ? 16.984 4.039 8.906 1 87.38 92 GLY A C 1
ATOM 713 O O . GLY A 1 92 ? 17.172 5.215 9.227 1 87.38 92 GLY A O 1
ATOM 714 N N . ILE A 1 93 ? 17.891 3.312 8.344 1 85.44 93 ILE A N 1
ATOM 715 C CA . ILE A 1 93 ? 19.156 3.893 7.902 1 85.44 93 ILE A CA 1
ATOM 716 C C . ILE A 1 93 ? 19.031 4.383 6.461 1 85.44 93 ILE A C 1
ATOM 718 O O . ILE A 1 93 ? 18.859 3.584 5.539 1 85.44 93 ILE A O 1
ATOM 722 N N . VAL A 1 94 ? 19.172 5.664 6.238 1 87.06 94 VAL A N 1
ATOM 723 C CA . VAL A 1 94 ? 19.016 6.316 4.945 1 87.06 94 VAL A CA 1
ATOM 724 C C . VAL A 1 94 ? 17.766 5.789 4.246 1 87.06 94 VAL A C 1
ATOM 726 O O . VAL A 1 94 ? 17.828 5.34 3.102 1 87.06 94 VAL A O 1
ATOM 729 N N . PRO A 1 95 ? 16.656 5.969 4.859 1 87.94 95 PRO A N 1
ATOM 730 C CA . PRO A 1 95 ? 15.445 5.281 4.418 1 87.94 95 PRO A CA 1
ATOM 731 C C . PRO A 1 95 ? 15.016 5.695 3.014 1 87.94 95 PRO A C 1
ATOM 733 O O . PRO A 1 95 ? 14.531 4.863 2.24 1 87.94 95 PRO A O 1
ATOM 736 N N . ARG A 1 96 ? 15.141 6.848 2.676 1 91.56 96 ARG A N 1
ATOM 737 C CA . ARG A 1 96 ? 14.695 7.273 1.354 1 91.56 96 ARG A CA 1
ATOM 738 C C . ARG A 1 96 ? 15.562 6.656 0.26 1 91.56 96 ARG A C 1
ATOM 740 O O . ARG A 1 96 ? 15.055 6.246 -0.785 1 91.56 96 ARG A O 1
ATOM 747 N N . LEU A 1 97 ? 16.859 6.645 0.503 1 92.88 97 LEU A N 1
ATOM 748 C CA . LEU A 1 97 ? 17.766 6.016 -0.458 1 92.88 97 LEU A CA 1
ATOM 749 C C . LEU A 1 97 ? 17.484 4.516 -0.556 1 92.88 97 LEU A C 1
ATOM 751 O O . LEU A 1 97 ? 17.469 3.955 -1.653 1 92.88 97 LEU A O 1
ATOM 755 N N . ALA A 1 98 ? 17.312 3.912 0.581 1 95.62 98 ALA A N 1
ATOM 756 C CA . ALA A 1 98 ? 16.984 2.49 0.614 1 95.62 98 ALA A CA 1
ATOM 757 C C . ALA A 1 98 ? 15.68 2.217 -0.135 1 95.62 98 ALA A C 1
ATOM 759 O O . ALA A 1 98 ? 15.594 1.254 -0.901 1 95.62 98 ALA A O 1
ATOM 760 N N . ALA A 1 99 ? 14.75 3.016 0.065 1 97 99 ALA A N 1
ATOM 761 C CA . ALA A 1 99 ? 13.469 2.871 -0.622 1 97 99 ALA A CA 1
ATOM 762 C C . ALA A 1 99 ? 13.633 3.035 -2.131 1 97 99 ALA A C 1
ATOM 764 O O . ALA A 1 99 ? 13.016 2.305 -2.912 1 97 99 ALA A O 1
ATOM 765 N N . ALA A 1 100 ? 14.406 3.969 -2.555 1 96.19 100 ALA A N 1
ATOM 766 C CA . ALA A 1 100 ? 14.664 4.164 -3.979 1 96.19 100 ALA A CA 1
ATOM 767 C C . ALA A 1 100 ? 15.312 2.928 -4.594 1 96.19 100 ALA A C 1
ATOM 769 O O . ALA A 1 100 ? 14.938 2.498 -5.688 1 96.19 100 ALA A O 1
ATOM 770 N N . GLY A 1 101 ? 16.281 2.463 -3.922 1 97.5 101 GLY A N 1
ATOM 771 C CA . GLY A 1 101 ? 16.906 1.231 -4.379 1 97.5 101 GLY A CA 1
ATOM 772 C C . GLY A 1 101 ? 15.93 0.071 -4.473 1 97.5 101 GLY A C 1
ATOM 773 O O . GLY A 1 101 ? 15.93 -0.666 -5.461 1 97.5 101 GLY A O 1
ATOM 774 N N . LEU A 1 102 ? 15.117 -0.102 -3.48 1 98.69 102 LEU A N 1
ATOM 775 C CA . LEU A 1 102 ? 14.141 -1.184 -3.473 1 98.69 102 LEU A CA 1
ATOM 776 C C . LEU A 1 102 ? 13.109 -0.989 -4.574 1 98.69 102 LEU A C 1
ATOM 778 O O . LEU A 1 102 ? 12.656 -1.959 -5.191 1 98.69 102 LEU A O 1
ATOM 782 N N . PHE A 1 103 ? 12.703 0.218 -4.758 1 98.69 103 PHE A N 1
ATOM 783 C CA . PHE A 1 103 ? 11.766 0.532 -5.832 1 98.69 103 PHE A CA 1
ATOM 784 C C . PHE A 1 103 ? 12.336 0.112 -7.184 1 98.69 103 PHE A C 1
ATOM 786 O O . PHE A 1 103 ? 11.625 -0.469 -8.008 1 98.69 103 PHE A O 1
ATOM 793 N N . PHE A 1 104 ? 13.602 0.393 -7.383 1 97.94 104 PHE A N 1
ATOM 794 C CA . PHE A 1 104 ? 14.281 0.019 -8.617 1 97.94 104 PHE A CA 1
ATOM 795 C C . PHE A 1 104 ? 14.328 -1.496 -8.773 1 97.94 104 PHE A C 1
ATOM 797 O O . PHE A 1 104 ? 14.039 -2.021 -9.852 1 97.94 104 PHE A O 1
ATOM 804 N N . VAL A 1 105 ? 14.648 -2.168 -7.691 1 98 105 VAL A N 1
ATOM 805 C CA . VAL A 1 105 ? 14.664 -3.627 -7.711 1 98 105 VAL A CA 1
ATOM 806 C C . VAL A 1 105 ? 13.281 -4.152 -8.086 1 98 105 VAL A C 1
ATOM 808 O O . VAL A 1 105 ? 13.148 -5.062 -8.906 1 98 105 VAL A O 1
ATOM 811 N N . ASN A 1 106 ? 12.289 -3.619 -7.48 1 98.31 106 ASN A N 1
ATOM 812 C CA . ASN A 1 106 ? 10.914 -4.016 -7.762 1 98.31 106 ASN A CA 1
ATOM 813 C C . ASN A 1 106 ? 10.562 -3.799 -9.234 1 98.31 106 ASN A C 1
ATOM 815 O O . ASN A 1 106 ? 9.953 -4.664 -9.859 1 98.31 106 ASN A O 1
ATOM 819 N N . LEU A 1 107 ? 10.945 -2.693 -9.789 1 97.56 107 LEU A N 1
ATOM 820 C CA . LEU A 1 107 ? 10.672 -2.385 -11.188 1 97.56 107 LEU A CA 1
ATOM 821 C C . LEU A 1 107 ? 11.383 -3.375 -12.109 1 97.56 107 LEU A C 1
ATOM 823 O O . LEU A 1 107 ? 10.797 -3.859 -13.078 1 97.56 107 LEU A O 1
ATOM 827 N N . VAL A 1 108 ? 12.578 -3.617 -11.828 1 96.62 108 VAL A N 1
ATOM 828 C CA . VAL A 1 108 ? 13.352 -4.551 -12.648 1 96.62 108 VAL A CA 1
ATOM 829 C C . VAL A 1 108 ? 12.742 -5.945 -12.547 1 96.62 108 VAL A C 1
ATOM 831 O O . VAL A 1 108 ? 12.648 -6.664 -13.547 1 96.62 108 VAL A O 1
ATOM 834 N N . ALA A 1 109 ? 12.367 -6.312 -11.336 1 94.88 109 ALA A N 1
ATOM 835 C CA . ALA A 1 109 ? 11.789 -7.637 -11.141 1 94.88 109 ALA A CA 1
ATOM 836 C C . ALA A 1 109 ? 10.523 -7.82 -11.977 1 94.88 109 ALA A C 1
ATOM 838 O O . ALA A 1 109 ? 10.406 -8.789 -12.727 1 94.88 109 ALA A O 1
ATOM 839 N N . VAL A 1 110 ? 9.641 -6.898 -11.875 1 95 110 VAL A N 1
ATOM 840 C CA . VAL A 1 110 ? 8.391 -7.062 -12.609 1 95 110 VAL A CA 1
ATOM 841 C C . VAL A 1 110 ? 8.656 -6.914 -14.109 1 95 110 VAL A C 1
ATOM 843 O O . VAL A 1 110 ? 8.039 -7.609 -14.922 1 95 110 VAL A O 1
ATOM 846 N N . GLY A 1 111 ? 9.562 -6.156 -14.555 1 94 1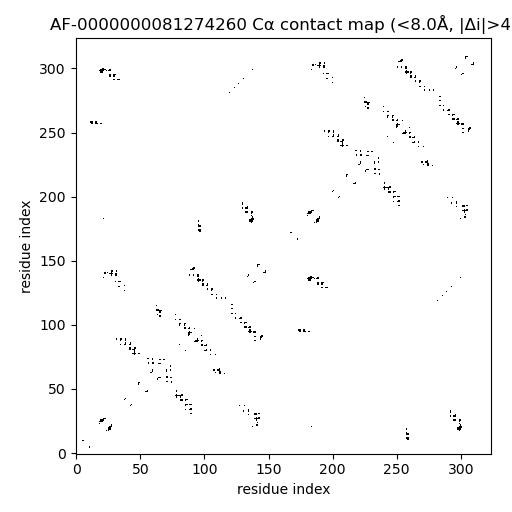11 GLY A N 1
ATOM 847 C CA . GLY A 1 111 ? 9.898 -5.996 -15.961 1 94 111 GLY A CA 1
ATOM 848 C C . GLY A 1 111 ? 10.578 -7.219 -16.547 1 94 111 GLY A C 1
ATOM 849 O O . GLY A 1 111 ? 10.438 -7.496 -17.75 1 94 111 GLY A O 1
ATOM 850 N N . SER A 1 112 ? 11.336 -7.922 -15.82 1 90.69 112 SER A N 1
ATOM 851 C CA . SER A 1 112 ? 12.133 -9.047 -16.297 1 90.69 112 SER A CA 1
ATOM 852 C C . SER A 1 112 ? 11.266 -10.266 -16.578 1 90.69 112 SER A C 1
ATOM 854 O O . SER A 1 112 ? 11.609 -11.109 -17.406 1 90.69 112 SER A O 1
ATOM 856 N N . TYR A 1 113 ? 10.156 -10.359 -15.938 1 83.5 113 TYR A N 1
ATOM 857 C CA . TYR A 1 113 ? 9.414 -11.602 -16.125 1 83.5 113 TYR A CA 1
ATOM 858 C C . TYR A 1 113 ? 7.914 -11.336 -16.156 1 83.5 113 TYR A C 1
ATOM 860 O O . TYR A 1 113 ? 7.121 -12.156 -15.688 1 83.5 113 TYR A O 1
ATOM 868 N N . TRP A 1 114 ? 7.582 -10.188 -16.625 1 80.19 114 TRP A N 1
ATOM 869 C CA . TRP A 1 114 ? 6.184 -9.766 -16.641 1 80.19 114 TRP A CA 1
ATOM 870 C C . TRP A 1 114 ? 5.328 -10.75 -17.422 1 80.19 114 TRP A C 1
ATOM 872 O O . TRP A 1 114 ? 4.191 -11.039 -17.031 1 80.19 114 TRP A O 1
ATOM 882 N N . ALA A 1 115 ? 5.867 -11.359 -18.406 1 83 115 ALA A N 1
ATOM 883 C CA . ALA A 1 115 ? 5.098 -12.258 -19.266 1 83 115 ALA A CA 1
ATOM 884 C C . ALA A 1 115 ? 4.859 -13.602 -18.578 1 83 115 ALA A C 1
ATOM 886 O O . ALA A 1 115 ? 3.926 -14.328 -18.922 1 83 115 ALA A O 1
ATOM 887 N N . SER A 1 116 ? 5.66 -13.875 -17.609 1 85.56 116 SER A N 1
ATOM 888 C CA . SER A 1 116 ? 5.547 -15.172 -16.938 1 85.56 116 SER A CA 1
ATOM 889 C C . SER A 1 116 ? 4.836 -15.039 -15.594 1 85.56 116 SER A C 1
ATOM 891 O O . SER A 1 116 ? 4.566 -16.047 -14.93 1 85.56 116 SER A O 1
ATOM 893 N N . LEU A 1 117 ? 4.48 -13.844 -15.281 1 87.56 117 LEU A N 1
ATOM 894 C CA . LEU A 1 117 ? 3.848 -13.617 -13.984 1 87.56 117 LEU A CA 1
ATOM 895 C C . LEU A 1 117 ? 2.332 -13.766 -14.094 1 87.56 117 LEU A C 1
ATOM 897 O O . LEU A 1 117 ? 1.738 -13.414 -15.109 1 87.56 117 LEU A O 1
ATOM 901 N N . SER A 1 118 ? 1.875 -14.281 -13.008 1 92.12 118 SER A N 1
ATOM 902 C CA . SER A 1 118 ? 0.421 -14.234 -12.891 1 92.12 118 SER A CA 1
ATOM 903 C C . SER A 1 118 ? -0.079 -12.797 -12.789 1 92.12 118 SER A C 1
ATOM 905 O O . SER A 1 118 ? 0.681 -11.891 -12.445 1 92.12 118 SER A O 1
ATOM 907 N N . ALA A 1 119 ? -1.306 -12.617 -13.078 1 93.06 119 ALA A N 1
ATOM 908 C CA . ALA A 1 119 ? -1.922 -11.297 -12.938 1 93.06 119 ALA A CA 1
ATOM 909 C C . ALA A 1 119 ? -1.812 -10.781 -11.508 1 93.06 119 ALA A C 1
ATOM 911 O O . ALA A 1 119 ? -1.549 -9.602 -11.281 1 93.06 119 ALA A O 1
ATOM 912 N N . SER A 1 120 ? -1.998 -11.719 -10.594 1 95 120 SER A N 1
ATOM 913 C CA . SER A 1 120 ? -1.909 -11.352 -9.18 1 95 120 SER A CA 1
ATOM 914 C C . SER A 1 120 ? -0.494 -10.914 -8.812 1 95 120 SER A C 1
ATOM 916 O O . SER A 1 120 ? -0.308 -9.977 -8.039 1 95 120 SER A O 1
ATOM 918 N N . ALA A 1 121 ? 0.482 -11.562 -9.297 1 95.38 121 ALA A N 1
ATOM 919 C CA . ALA A 1 121 ? 1.872 -11.211 -9.016 1 95.38 121 ALA A CA 1
ATOM 920 C C . ALA A 1 121 ? 2.209 -9.828 -9.562 1 95.38 121 ALA A C 1
ATOM 922 O O . ALA A 1 121 ? 2.895 -9.047 -8.906 1 95.38 121 ALA A O 1
ATOM 923 N N . VAL A 1 122 ? 1.725 -9.578 -10.727 1 96.38 122 VAL A N 1
ATOM 924 C CA . VAL A 1 122 ? 1.939 -8.266 -11.328 1 96.38 122 VAL A CA 1
ATOM 925 C C . VAL A 1 122 ? 1.283 -7.191 -10.469 1 96.38 122 VAL A C 1
ATOM 927 O O . VAL A 1 122 ? 1.879 -6.141 -10.211 1 96.38 122 VAL A O 1
ATOM 930 N N . GLU A 1 123 ? 0.116 -7.426 -10.039 1 97.19 123 GLU A N 1
ATOM 931 C CA . GLU A 1 123 ? -0.604 -6.469 -9.203 1 97.19 123 GLU A CA 1
ATOM 932 C C . GLU A 1 123 ? 0.12 -6.238 -7.883 1 97.19 123 GLU A C 1
ATOM 934 O O . GLU A 1 123 ? 0.162 -5.113 -7.379 1 97.19 123 GLU A O 1
ATOM 939 N N . PHE A 1 124 ? 0.654 -7.301 -7.344 1 97.94 124 PHE A N 1
ATOM 940 C CA . PHE A 1 124 ? 1.434 -7.141 -6.121 1 97.94 124 PHE A CA 1
ATOM 941 C C . PHE A 1 124 ? 2.613 -6.203 -6.348 1 97.94 124 PHE A C 1
ATOM 943 O O . PHE A 1 124 ? 2.861 -5.305 -5.543 1 97.94 124 PHE A O 1
ATOM 950 N N . HIS A 1 125 ? 3.309 -6.414 -7.379 1 98.25 125 HIS A N 1
ATOM 951 C CA . HIS A 1 125 ? 4.453 -5.551 -7.645 1 98.25 125 HIS A CA 1
ATOM 952 C C . HIS A 1 125 ? 4.023 -4.094 -7.789 1 98.25 125 HIS A C 1
ATOM 954 O O . HIS A 1 125 ? 4.75 -3.184 -7.383 1 98.25 125 HIS A O 1
ATOM 960 N N . PHE A 1 126 ? 2.918 -3.879 -8.391 1 98.19 126 PHE A N 1
ATOM 961 C CA . PHE A 1 126 ? 2.398 -2.521 -8.484 1 98.19 126 PHE A CA 1
ATOM 962 C C . PHE A 1 126 ? 2.127 -1.95 -7.094 1 98.19 126 PHE A C 1
ATOM 964 O O . PHE A 1 126 ? 2.586 -0.854 -6.766 1 98.19 126 PHE A O 1
ATOM 971 N N . VAL A 1 127 ? 1.458 -2.666 -6.27 1 98.56 127 VAL A N 1
ATOM 972 C CA . VAL A 1 127 ? 1.076 -2.195 -4.941 1 98.56 127 VAL A CA 1
ATOM 973 C C . VAL A 1 127 ? 2.322 -2.01 -4.082 1 98.56 127 VAL A C 1
ATOM 975 O O . VAL A 1 127 ? 2.426 -1.038 -3.33 1 98.56 127 VAL A O 1
ATOM 978 N N . TRP A 1 128 ? 3.242 -2.939 -4.184 1 98.81 128 TRP A N 1
ATOM 979 C CA . TRP A 1 128 ? 4.504 -2.787 -3.467 1 98.81 128 TRP A CA 1
ATOM 980 C C . TRP A 1 128 ? 5.234 -1.525 -3.912 1 98.81 128 TRP A C 1
ATOM 982 O O . TRP A 1 128 ? 5.824 -0.818 -3.092 1 98.81 128 TRP A O 1
ATOM 992 N N . GLY A 1 129 ? 5.188 -1.309 -5.199 1 98.75 129 GLY A N 1
ATOM 993 C CA . GLY A 1 129 ? 5.793 -0.082 -5.695 1 98.75 129 GLY A CA 1
ATOM 994 C C . GLY A 1 129 ? 5.18 1.17 -5.098 1 98.75 129 GLY A C 1
ATOM 995 O O . GLY A 1 129 ? 5.898 2.092 -4.703 1 98.75 129 GLY A O 1
ATOM 996 N N . VAL A 1 130 ? 3.914 1.179 -5.023 1 98.62 130 VAL A N 1
ATOM 997 C CA . VAL A 1 130 ? 3.197 2.309 -4.438 1 98.62 130 VAL A CA 1
ATOM 998 C C . VAL A 1 130 ? 3.57 2.447 -2.965 1 98.62 130 VAL A C 1
ATOM 1000 O O . VAL A 1 130 ? 3.857 3.551 -2.492 1 98.62 130 VAL A O 1
ATOM 1003 N N . LEU A 1 131 ? 3.598 1.364 -2.25 1 98.44 131 LEU A N 1
ATOM 1004 C CA . LEU A 1 131 ? 3.934 1.368 -0.83 1 98.44 131 LEU A CA 1
ATOM 1005 C C . LEU A 1 131 ? 5.359 1.871 -0.611 1 98.44 131 LEU A C 1
ATOM 1007 O O . LEU A 1 131 ? 5.602 2.691 0.276 1 98.44 131 LEU A O 1
ATOM 1011 N N . ILE A 1 132 ? 6.266 1.399 -1.409 1 98.44 132 ILE A N 1
ATOM 1012 C CA . ILE A 1 132 ? 7.656 1.827 -1.317 1 98.44 132 ILE A CA 1
ATOM 1013 C C . ILE A 1 132 ? 7.754 3.33 -1.573 1 98.44 132 ILE A C 1
ATOM 1015 O O . ILE A 1 132 ? 8.445 4.047 -0.85 1 98.44 132 ILE A O 1
ATOM 1019 N N . ALA A 1 133 ? 7.082 3.748 -2.578 1 97.88 133 ALA A N 1
ATOM 1020 C CA . ALA A 1 133 ? 7.105 5.164 -2.93 1 97.88 133 ALA A CA 1
ATOM 1021 C C . ALA A 1 133 ? 6.52 6.02 -1.805 1 97.88 133 ALA A C 1
ATOM 1023 O O . ALA A 1 133 ? 7.008 7.121 -1.536 1 97.88 133 ALA A O 1
ATOM 1024 N N . ILE A 1 134 ? 5.496 5.539 -1.168 1 96.69 134 ILE A N 1
ATOM 1025 C CA . ILE A 1 134 ? 4.902 6.258 -0.046 1 96.69 134 ILE A CA 1
ATOM 1026 C C . ILE A 1 134 ? 5.91 6.35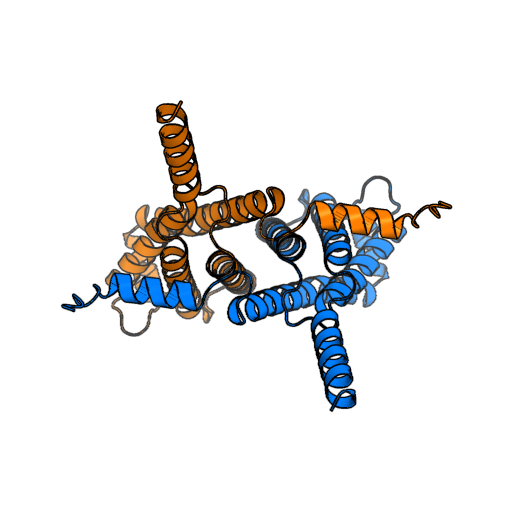5 1.096 1 96.69 134 ILE A C 1
ATOM 1028 O O . ILE A 1 134 ? 6.141 7.438 1.64 1 96.69 134 ILE A O 1
ATOM 1032 N N . VAL A 1 135 ? 6.492 5.293 1.411 1 94.94 135 VAL A N 1
ATOM 1033 C CA . VAL A 1 135 ? 7.477 5.285 2.488 1 94.94 135 VAL A CA 1
ATOM 1034 C C . VAL A 1 135 ? 8.617 6.246 2.154 1 94.94 135 VAL A C 1
ATOM 1036 O O . VAL A 1 135 ? 9.086 6.988 3.021 1 94.94 135 VAL A O 1
ATOM 1039 N N . ALA A 1 136 ? 9 6.262 0.913 1 94.62 136 ALA A N 1
ATOM 1040 C CA . ALA A 1 136 ? 10.094 7.113 0.468 1 94.62 136 ALA A CA 1
ATOM 1041 C C . ALA A 1 136 ? 9.734 8.594 0.598 1 94.62 136 ALA A C 1
ATOM 1043 O O . ALA A 1 136 ? 10.586 9.422 0.926 1 94.62 136 ALA A O 1
ATOM 1044 N N . THR A 1 137 ? 8.531 8.891 0.37 1 94.06 137 THR A N 1
ATOM 1045 C CA . THR A 1 137 ? 8.164 10.297 0.288 1 94.06 137 THR A CA 1
ATOM 1046 C C . THR A 1 137 ? 7.633 10.797 1.629 1 94.06 137 THR A C 1
ATOM 1048 O O . THR A 1 137 ? 7.906 11.93 2.027 1 94.06 137 THR A O 1
ATOM 1051 N N . VAL A 1 138 ? 6.852 10.023 2.281 1 90.94 138 VAL A N 1
ATOM 1052 C CA . VAL A 1 138 ? 6.332 10.422 3.586 1 90.94 138 VAL A CA 1
ATOM 1053 C C . VAL A 1 138 ? 7.453 10.383 4.621 1 90.94 138 VAL A C 1
ATOM 1055 O O . VAL A 1 138 ? 7.578 11.289 5.449 1 90.94 138 VAL A O 1
ATOM 1058 N N . GLY A 1 139 ? 8.383 9.398 4.434 1 82.25 139 GLY A N 1
ATOM 1059 C CA . GLY A 1 139 ? 9.477 9.219 5.379 1 82.25 139 GLY A CA 1
ATOM 1060 C C . GLY A 1 139 ? 9.258 8.047 6.324 1 82.25 139 GLY A C 1
ATOM 1061 O O . GLY A 1 139 ? 8.203 7.414 6.301 1 82.25 139 GLY A O 1
ATOM 1062 N N . PRO A 1 140 ? 10.336 7.781 7.023 1 71.19 140 PRO A N 1
ATOM 1063 C CA . PRO A 1 140 ? 10.328 6.57 7.852 1 71.19 140 PRO A CA 1
ATOM 1064 C C . PRO A 1 140 ? 9.477 6.723 9.109 1 71.19 140 PRO A C 1
ATOM 1066 O O . PRO A 1 140 ? 9.227 5.742 9.812 1 71.19 140 PRO A O 1
ATOM 1069 N N . GLY A 1 141 ? 8.891 7.781 9.273 1 71.38 141 GLY A N 1
ATOM 1070 C CA . GLY A 1 141 ? 8.117 8.008 10.484 1 71.38 141 GLY A CA 1
ATOM 1071 C C . GLY A 1 141 ? 8.984 8.18 11.719 1 71.38 141 GLY A C 1
ATOM 1072 O O . GLY A 1 141 ? 10.211 8.164 11.633 1 71.38 141 GLY A O 1
ATOM 1073 N N . ARG A 1 142 ? 8.477 8.352 12.875 1 75.44 142 ARG A N 1
ATOM 1074 C CA . ARG A 1 142 ? 9.164 8.695 14.109 1 75.44 142 ARG A CA 1
ATOM 1075 C C . ARG A 1 142 ? 9.742 7.453 14.781 1 75.44 142 ARG A C 1
ATOM 1077 O O . ARG A 1 142 ? 10.578 7.559 15.68 1 75.44 142 ARG A O 1
ATOM 1084 N N . LEU A 1 143 ? 9.352 6.277 14.281 1 76.06 143 LEU A N 1
ATOM 1085 C CA . LEU A 1 143 ? 9.758 5.035 14.922 1 76.06 143 LEU A CA 1
ATOM 1086 C C . LEU A 1 143 ? 10.953 4.414 14.203 1 76.06 143 LEU A C 1
ATOM 1088 O O . LEU A 1 143 ? 11.023 3.193 14.055 1 76.06 143 LEU A O 1
ATOM 1092 N N . THR A 1 144 ? 11.836 5.238 13.789 1 77.69 144 THR A N 1
ATOM 1093 C CA . THR A 1 144 ? 13.062 4.754 13.172 1 77.69 144 THR A CA 1
ATOM 1094 C C . THR A 1 144 ? 14.242 4.895 14.141 1 77.69 144 THR A C 1
ATOM 1096 O O . THR A 1 144 ? 14.18 5.676 15.086 1 77.69 144 THR A O 1
ATOM 1099 N N . LEU A 1 145 ? 15.211 4.023 13.969 1 72.62 145 LEU A N 1
ATOM 1100 C CA . LEU A 1 145 ? 16.391 4.07 14.82 1 72.62 145 LEU A CA 1
ATOM 1101 C C . LEU A 1 145 ? 17.031 5.457 14.797 1 72.62 145 LEU A C 1
ATOM 1103 O O . LEU A 1 145 ? 17.5 5.941 15.828 1 72.62 145 LEU A O 1
ATOM 1107 N N . GLN A 1 146 ? 16.953 5.996 13.719 1 68.94 146 GLN A N 1
ATOM 1108 C CA . GLN A 1 146 ? 17.562 7.32 13.602 1 68.94 146 GLN A CA 1
ATOM 1109 C C . GLN A 1 146 ? 16.828 8.344 14.461 1 68.94 146 GLN A C 1
ATOM 1111 O O . GLN A 1 146 ? 17.453 9.133 15.172 1 68.94 146 GLN A O 1
ATOM 1116 N N . THR A 1 147 ? 15.555 8.203 14.43 1 68.69 147 THR A N 1
ATOM 1117 C CA . THR A 1 147 ? 14.742 9.133 15.203 1 68.69 147 THR A CA 1
ATOM 1118 C C . THR A 1 147 ? 14.859 8.836 16.703 1 68.69 147 THR A C 1
ATOM 1120 O O . THR A 1 147 ? 14.961 9.758 17.516 1 68.69 147 THR A O 1
ATOM 1123 N N . LEU A 1 148 ? 14.945 7.617 16.969 1 72.19 148 LEU A N 1
ATOM 1124 C CA . LEU A 1 148 ? 15.031 7.234 18.375 1 72.19 148 LEU A CA 1
ATOM 1125 C C . LEU A 1 148 ? 16.391 7.602 18.953 1 72.19 148 LEU A C 1
ATOM 1127 O O . LEU A 1 148 ? 16.484 8.031 20.094 1 72.19 148 LEU A O 1
ATOM 1131 N N . TRP A 1 149 ? 17.328 7.438 18.125 1 69.81 149 TRP A N 1
ATOM 1132 C CA . TRP A 1 149 ? 18.688 7.766 18.547 1 69.81 149 TRP A CA 1
ATOM 1133 C C . TRP A 1 149 ? 18.844 9.266 18.766 1 69.81 149 TRP A C 1
ATOM 1135 O O . TRP A 1 149 ? 19.406 9.703 19.766 1 69.81 149 TRP A O 1
ATOM 1145 N N . GLN A 1 150 ? 18.281 9.992 17.922 1 69.38 150 GLN A N 1
ATOM 1146 C CA . GLN A 1 150 ? 18.344 11.445 18.031 1 69.38 150 GLN A CA 1
ATOM 1147 C C . GLN A 1 150 ? 17.594 11.953 19.25 1 69.38 150 GLN A C 1
ATOM 1149 O O . GLN A 1 150 ? 18.031 12.883 19.938 1 69.38 150 GLN A O 1
ATOM 1154 N N . ARG A 1 151 ? 16.531 11.32 19.516 1 71.62 151 ARG A N 1
ATOM 1155 C CA . ARG A 1 151 ? 15.734 11.688 20.688 1 71.62 151 ARG A CA 1
ATOM 1156 C C . ARG A 1 151 ? 16.484 11.367 21.969 1 71.62 151 ARG A C 1
ATOM 1158 O O . ARG A 1 151 ? 16.469 12.156 22.922 1 71.62 151 ARG A O 1
ATOM 1165 N N . LYS A 1 152 ? 17.141 10.242 21.969 1 75.06 152 LYS A N 1
ATOM 1166 C CA . LYS A 1 152 ? 17.922 9.836 23.141 1 75.06 152 LYS A CA 1
ATOM 1167 C C . LYS A 1 152 ? 19.094 10.773 23.359 1 75.06 152 LYS A C 1
ATOM 1169 O O . LYS A 1 152 ? 19.391 11.148 24.5 1 75.06 152 LYS A O 1
ATOM 1174 N N . ARG A 1 153 ? 19.734 11.125 22.359 1 72.44 153 ARG A N 1
ATOM 1175 C CA . ARG A 1 153 ? 20.891 12.023 22.453 1 72.44 153 ARG A CA 1
ATOM 1176 C C . ARG A 1 153 ? 20.469 13.406 22.938 1 72.44 153 ARG A C 1
ATOM 1178 O O . ARG A 1 153 ? 21.172 14.031 23.734 1 72.44 153 ARG A O 1
ATOM 1185 N N . ARG A 1 154 ? 19.359 13.805 22.484 1 71.19 154 ARG A N 1
ATOM 1186 C CA . ARG A 1 154 ? 18.828 15.102 22.906 1 71.19 154 ARG A CA 1
ATOM 1187 C C . ARG A 1 154 ? 18.422 15.078 24.375 1 71.19 154 ARG A C 1
ATOM 1189 O O . ARG A 1 154 ? 18.656 16.047 25.109 1 71.19 154 ARG A O 1
ATOM 1196 N N . ARG A 1 155 ? 17.844 14.055 24.766 1 70.75 155 ARG A N 1
ATOM 1197 C CA . ARG A 1 155 ? 17.469 13.898 26.172 1 70.75 155 ARG A CA 1
ATOM 1198 C C . ARG A 1 155 ? 18.703 13.836 27.062 1 70.75 155 ARG A C 1
ATOM 1200 O O . ARG A 1 155 ? 18.719 14.422 28.156 1 70.75 155 ARG A O 1
ATOM 1207 N N . ALA A 1 156 ? 19.734 13.195 26.656 1 74.12 156 ALA A N 1
ATOM 1208 C CA . ALA A 1 156 ? 20.984 13.094 27.391 1 74.12 156 ALA A CA 1
ATOM 1209 C C . ALA A 1 156 ? 21.688 14.445 27.484 1 74.12 156 ALA A C 1
ATOM 1211 O O . ALA A 1 156 ? 22.266 14.781 28.531 1 74.12 156 ALA A O 1
ATOM 1212 N N . ALA A 1 157 ? 21.625 15.219 26.547 1 76.56 157 ALA A N 1
ATOM 1213 C CA . ALA A 1 157 ? 22.234 16.547 26.516 1 76.56 157 ALA A CA 1
ATOM 1214 C C . ALA A 1 157 ? 21.516 17.516 27.438 1 76.56 157 ALA A C 1
ATOM 1216 O O . ALA A 1 157 ? 22.141 18.375 28.062 1 76.56 157 ALA A O 1
ATOM 1217 N N . GLN A 1 158 ? 20.266 17.344 27.562 1 72.56 158 GLN A N 1
ATOM 1218 C CA . GLN A 1 158 ? 19.484 18.188 28.453 1 72.56 158 GLN A CA 1
ATOM 1219 C C . GLN A 1 158 ? 19.672 17.781 29.922 1 72.56 158 GLN A C 1
ATOM 1221 O O . GLN A 1 158 ? 19.547 18.594 30.828 1 72.56 158 GLN A O 1
ATOM 1226 N N . GLY A 1 159 ? 19.828 16.531 30.031 1 68 159 GLY A N 1
ATOM 1227 C CA . GLY A 1 159 ? 20.109 16.078 31.391 1 68 159 GLY A CA 1
ATOM 1228 C C . GLY A 1 159 ? 21.438 16.578 31.922 1 68 159 GLY A C 1
ATOM 1229 O O . GLY A 1 159 ? 21.594 16.734 33.125 1 68 159 GLY A O 1
ATOM 1230 N N . HIS A 1 160 ? 22.453 16.859 31.156 1 61.47 160 HIS A N 1
ATOM 1231 C CA . HIS A 1 160 ? 23.734 17.359 31.625 1 61.47 160 HIS A CA 1
ATOM 1232 C C . HIS A 1 160 ? 23.672 18.875 31.859 1 61.47 160 HIS A C 1
ATOM 1234 O O . HIS A 1 160 ? 24.625 19.453 32.406 1 61.47 160 HIS A O 1
ATOM 1240 N N . ALA A 1 161 ? 22.641 19.562 31.406 1 60.09 161 ALA A N 1
ATOM 1241 C CA . ALA A 1 161 ? 22.516 21 31.625 1 60.09 161 ALA A CA 1
ATOM 1242 C C . ALA A 1 161 ? 21.922 21.297 33 1 60.09 161 ALA A C 1
ATOM 1244 O O . ALA A 1 161 ? 22.016 22.422 33.5 1 60.09 161 ALA A O 1
ATOM 1245 N N . TYR A 1 162 ? 21.25 20.484 33.625 1 48.03 162 TYR A N 1
ATOM 1246 C CA . TYR A 1 162 ? 20.859 20.781 35 1 48.03 162 TYR A CA 1
ATOM 1247 C C . TYR A 1 162 ? 21.891 20.234 36 1 48.03 162 TYR A C 1
ATOM 1249 O O . TYR A 1 162 ? 22.516 19.203 35.719 1 48.03 162 TYR A O 1
ATOM 1257 N N . MET B 1 1 ? 35.781 29.547 -0.002 1 45.31 1 MET B N 1
ATOM 1258 C CA . MET B 1 1 ? 34.906 28.578 0.654 1 45.31 1 MET B CA 1
ATOM 1259 C C . MET B 1 1 ? 35.031 27.203 0.008 1 45.31 1 MET B C 1
ATOM 1261 O O . MET B 1 1 ? 34.75 27.031 -1.18 1 45.31 1 MET B O 1
ATOM 1265 N N . ASN B 1 2 ? 35.969 26.359 0.24 1 50.94 2 ASN B N 1
ATOM 1266 C CA . ASN B 1 2 ? 36.375 25.078 -0.316 1 50.94 2 ASN B CA 1
ATOM 1267 C C . ASN B 1 2 ? 35.219 24.078 -0.266 1 50.94 2 ASN B C 1
ATOM 1269 O O . ASN B 1 2 ? 34.906 23.531 0.797 1 50.94 2 ASN B O 1
ATOM 1273 N N . THR B 1 3 ? 34.219 24.266 -1.073 1 56.94 3 THR B N 1
ATOM 1274 C CA . THR B 1 3 ? 33.094 23.359 -1.127 1 56.94 3 THR B CA 1
ATOM 1275 C C . THR B 1 3 ? 33.531 21.953 -1.524 1 56.94 3 THR B C 1
ATOM 1277 O O . THR B 1 3 ? 34 21.75 -2.643 1 56.94 3 THR B O 1
ATOM 1280 N N . VAL B 1 4 ? 34.094 21.266 -0.734 1 64.56 4 VAL B N 1
ATOM 1281 C CA . VAL B 1 4 ? 34.375 19.859 -0.98 1 64.56 4 VAL B CA 1
ATOM 1282 C C . VAL B 1 4 ? 33.219 19.203 -1.714 1 64.56 4 VAL B C 1
ATOM 1284 O O . VAL B 1 4 ? 32.094 19.266 -1.254 1 64.56 4 VAL B O 1
ATOM 1287 N N . PRO B 1 5 ? 33.5 18.812 -2.881 1 70.62 5 PRO B N 1
ATOM 1288 C CA . PRO B 1 5 ? 32.438 18.203 -3.654 1 70.62 5 PRO B CA 1
ATOM 1289 C C . PRO B 1 5 ? 31.75 17.047 -2.914 1 70.62 5 PRO B C 1
ATOM 1291 O O . PRO B 1 5 ? 32.438 16.219 -2.307 1 70.62 5 PRO B O 1
ATOM 1294 N N . LEU B 1 6 ? 30.594 17.141 -2.643 1 72.38 6 LEU B N 1
ATOM 1295 C CA . LEU B 1 6 ? 29.844 16.109 -1.95 1 72.38 6 LEU B CA 1
ATOM 1296 C C . LEU B 1 6 ? 30.016 14.758 -2.65 1 72.38 6 LEU B C 1
ATOM 1298 O O . LEU B 1 6 ? 30.078 14.703 -3.881 1 72.38 6 LEU B O 1
ATOM 1302 N N . SER B 1 7 ? 30.312 13.766 -1.945 1 87.25 7 SER B N 1
ATOM 1303 C CA . SER B 1 7 ? 30.312 12.414 -2.506 1 87.25 7 SER B CA 1
ATOM 1304 C C . SER B 1 7 ? 29.047 12.141 -3.289 1 87.25 7 SER B C 1
ATOM 1306 O O . SER B 1 7 ? 28.016 12.773 -3.043 1 87.25 7 SER B O 1
ATOM 1308 N N . PRO B 1 8 ? 29.172 11.445 -4.328 1 87.31 8 PRO B N 1
ATOM 1309 C CA . PRO B 1 8 ? 28 11.133 -5.137 1 87.31 8 PRO B CA 1
ATOM 1310 C C . PRO B 1 8 ? 26.812 10.641 -4.301 1 87.31 8 PRO B C 1
ATOM 1312 O O . PRO B 1 8 ? 25.672 10.977 -4.59 1 87.31 8 PRO B O 1
ATOM 1315 N N . LEU B 1 9 ? 27.078 9.906 -3.357 1 84.69 9 LEU B N 1
ATOM 1316 C CA . LEU B 1 9 ? 26.016 9.375 -2.5 1 84.69 9 LEU B CA 1
ATOM 1317 C C . LEU B 1 9 ? 25.312 10.492 -1.743 1 84.69 9 LEU B C 1
ATOM 1319 O O . LEU B 1 9 ? 24.094 10.469 -1.581 1 84.69 9 LEU B O 1
ATOM 1323 N N . THR B 1 10 ? 26.016 11.352 -1.312 1 85.81 10 THR B N 1
ATOM 1324 C CA . THR B 1 10 ? 25.453 12.484 -0.578 1 85.81 10 THR B CA 1
ATOM 1325 C C . THR B 1 10 ? 24.594 13.344 -1.49 1 85.81 10 THR B C 1
ATOM 1327 O O . THR B 1 10 ? 23.547 13.852 -1.066 1 85.81 10 THR B O 1
ATOM 1330 N N . ARG B 1 11 ? 25.109 13.438 -2.664 1 89.12 11 ARG B N 1
ATOM 1331 C CA . ARG B 1 11 ? 24.344 14.227 -3.623 1 89.12 11 ARG B CA 1
ATOM 1332 C C . ARG B 1 11 ? 22.984 13.578 -3.908 1 89.12 11 ARG B C 1
ATOM 1334 O O . ARG B 1 11 ? 21.969 14.258 -3.971 1 89.12 11 ARG B O 1
ATOM 1341 N N . ILE B 1 12 ? 23.062 12.312 -4.094 1 89.19 12 ILE B N 1
ATOM 1342 C CA . ILE B 1 12 ? 21.828 11.578 -4.367 1 89.19 12 ILE B CA 1
ATOM 1343 C C . ILE B 1 12 ? 20.891 11.68 -3.176 1 89.19 12 ILE B C 1
ATOM 1345 O O . ILE B 1 12 ? 19.688 11.93 -3.346 1 89.19 12 ILE B O 1
ATOM 1349 N N . ARG B 1 13 ? 21.453 11.508 -2.107 1 87.19 13 ARG B N 1
ATOM 1350 C CA . ARG B 1 13 ? 20.656 11.586 -0.892 1 87.19 13 ARG B CA 1
ATOM 1351 C C . ARG B 1 13 ? 19.984 12.945 -0.764 1 87.19 13 ARG B C 1
ATOM 1353 O O . ARG B 1 13 ? 18.797 13.031 -0.454 1 87.19 13 ARG B O 1
ATOM 1360 N N . THR B 1 14 ? 20.688 13.984 -1.043 1 87.88 14 THR B N 1
ATOM 1361 C CA . THR B 1 14 ? 20.156 15.336 -0.926 1 87.88 14 THR B CA 1
ATOM 1362 C C . THR B 1 14 ? 19.047 15.57 -1.952 1 87.88 14 THR B C 1
ATOM 1364 O O . THR B 1 14 ? 18.062 16.25 -1.662 1 87.88 14 THR B O 1
ATOM 1367 N N . THR B 1 15 ? 19.312 15.07 -3.08 1 88.31 15 THR B N 1
ATOM 1368 C CA . THR B 1 15 ? 18.312 15.211 -4.129 1 88.31 15 THR B CA 1
ATOM 1369 C C . THR B 1 15 ? 17.016 14.492 -3.742 1 88.31 15 THR B C 1
ATOM 1371 O O . THR B 1 15 ? 15.93 15.039 -3.889 1 88.31 15 THR B O 1
ATOM 1374 N N . LEU B 1 16 ? 17.156 13.32 -3.23 1 89.06 16 LEU B N 1
ATOM 1375 C CA . LEU B 1 16 ? 15.992 12.539 -2.814 1 89.06 16 LEU B CA 1
ATOM 1376 C C . LEU B 1 16 ? 15.266 13.227 -1.662 1 89.06 16 LEU B C 1
ATOM 1378 O O . LEU B 1 16 ? 14.031 13.227 -1.616 1 89.06 16 LEU B O 1
ATOM 1382 N N . ASP B 1 17 ? 16.047 13.852 -0.873 1 85.81 17 ASP B N 1
ATOM 1383 C CA . ASP B 1 17 ? 15.453 14.555 0.259 1 85.81 17 ASP B CA 1
ATOM 1384 C C . ASP B 1 17 ? 14.688 15.789 -0.207 1 85.81 17 ASP B C 1
ATOM 1386 O O . ASP B 1 17 ? 13.672 16.156 0.39 1 85.81 17 ASP B O 1
ATOM 1390 N N . ARG B 1 18 ? 15.148 16.297 -1.273 1 85.5 18 ARG B N 1
ATOM 1391 C CA . ARG B 1 18 ? 14.508 17.484 -1.81 1 85.5 18 ARG B CA 1
ATOM 1392 C C . ARG B 1 18 ? 13.211 17.141 -2.539 1 85.5 18 ARG B C 1
ATOM 1394 O O . ARG B 1 18 ? 12.242 17.891 -2.494 1 85.5 18 ARG B O 1
ATOM 1401 N N . LEU B 1 19 ? 13.242 16.016 -3.064 1 88.56 19 LEU B N 1
ATOM 1402 C CA . LEU B 1 19 ? 12.125 15.617 -3.918 1 88.56 19 LEU B CA 1
ATOM 1403 C C . LEU B 1 19 ? 11.047 14.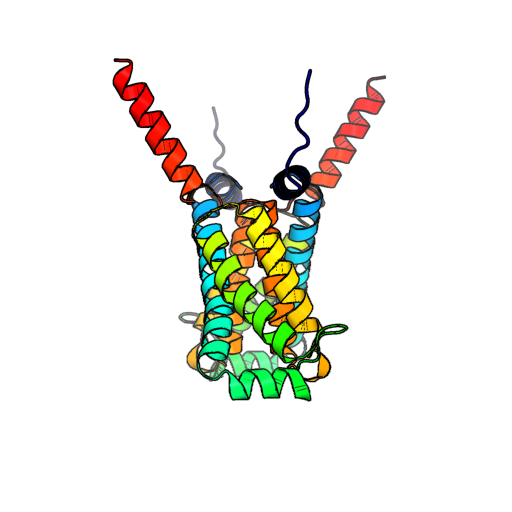906 -3.109 1 88.56 19 LEU B C 1
ATOM 1405 O O . LEU B 1 19 ? 9.891 14.836 -3.537 1 88.56 19 LEU B O 1
ATOM 1409 N N . ALA B 1 20 ? 11.594 14.523 -2.02 1 86.81 20 ALA B N 1
ATOM 1410 C CA . ALA B 1 20 ? 10.695 13.703 -1.213 1 86.81 20 ALA B CA 1
ATOM 1411 C C . ALA B 1 20 ? 10.25 14.453 0.041 1 86.81 20 ALA B C 1
ATOM 1413 O O . ALA B 1 20 ? 10.836 15.477 0.402 1 86.81 20 ALA B O 1
ATOM 1414 N N . GLY B 1 21 ? 9.148 14.211 0.571 1 87.19 21 GLY B N 1
ATOM 1415 C CA . GLY B 1 21 ? 8.508 14.781 1.743 1 87.19 21 GLY B CA 1
ATOM 1416 C C . GLY B 1 21 ? 6.996 14.625 1.73 1 87.19 21 GLY B C 1
ATOM 1417 O O . GLY B 1 21 ? 6.391 14.484 0.666 1 87.19 21 GLY B O 1
ATOM 1418 N N . PRO B 1 22 ? 6.457 14.625 2.877 1 86.19 22 PRO B N 1
ATOM 1419 C CA . PRO B 1 22 ? 5.016 14.383 2.959 1 86.19 22 PRO B CA 1
ATOM 1420 C C . PRO B 1 22 ? 4.195 15.492 2.293 1 86.19 22 PRO B C 1
ATOM 1422 O O . PRO B 1 22 ? 3.043 15.266 1.917 1 86.19 22 PRO B O 1
ATOM 1425 N N . GLN B 1 23 ? 4.797 16.594 2.088 1 86 23 GLN B N 1
ATOM 1426 C CA . GLN B 1 23 ? 4.062 17.719 1.5 1 86 23 GLN B CA 1
ATOM 1427 C C . GLN B 1 23 ? 4.516 17.984 0.068 1 86 23 GLN B C 1
ATOM 1429 O O . GLN B 1 23 ? 4.102 18.969 -0.548 1 86 23 GLN B O 1
ATOM 1434 N N . SER B 1 24 ? 5.305 17.125 -0.434 1 90 24 SER B N 1
ATOM 1435 C CA . SER B 1 24 ? 5.836 17.312 -1.779 1 90 24 SER B CA 1
ATOM 1436 C C . SER B 1 24 ? 4.805 16.953 -2.84 1 90 24 SER B C 1
ATOM 1438 O O . SER B 1 24 ? 3.836 16.234 -2.555 1 90 24 SER B O 1
ATOM 1440 N N . GLY B 1 25 ? 4.973 17.547 -4.008 1 91.5 25 GLY B N 1
ATOM 1441 C CA . GLY B 1 25 ? 4.137 17.172 -5.137 1 91.5 25 GLY B CA 1
ATOM 1442 C C . GLY B 1 25 ? 4.223 15.703 -5.488 1 91.5 25 GLY B C 1
ATOM 1443 O O . GLY B 1 25 ? 3.23 15.094 -5.902 1 91.5 25 GLY B O 1
ATOM 1444 N N . LEU B 1 26 ? 5.406 15.18 -5.328 1 94 26 LEU B N 1
ATOM 1445 C CA . LEU B 1 26 ? 5.598 13.758 -5.609 1 94 26 LEU B CA 1
ATOM 1446 C C . LEU B 1 26 ? 4.773 12.898 -4.656 1 94 26 LEU B C 1
ATOM 1448 O O . LEU B 1 26 ? 4.109 11.953 -5.082 1 94 26 LEU B O 1
ATOM 1452 N N . CYS B 1 27 ? 4.844 13.211 -3.439 1 93.69 27 CYS B N 1
ATOM 1453 C CA . CYS B 1 27 ? 4.043 12.484 -2.461 1 93.69 27 CYS B CA 1
ATOM 1454 C C . CYS B 1 27 ? 2.557 12.594 -2.785 1 93.69 27 CYS B C 1
ATOM 1456 O O . CYS B 1 27 ? 1.827 11.609 -2.711 1 93.69 27 CYS B O 1
ATOM 1458 N N . ALA B 1 28 ? 2.162 13.805 -3.137 1 93.56 28 ALA B N 1
ATOM 1459 C CA . ALA B 1 28 ? 0.763 14.023 -3.49 1 93.56 28 ALA B CA 1
ATOM 1460 C C . ALA B 1 28 ? 0.347 13.133 -4.66 1 93.56 28 ALA B C 1
ATOM 1462 O O . ALA B 1 28 ? -0.751 12.57 -4.66 1 93.56 28 ALA B O 1
ATOM 1463 N N . LEU B 1 29 ? 1.204 13.07 -5.57 1 95.62 29 LEU B N 1
ATOM 1464 C CA . LEU B 1 29 ? 0.926 12.25 -6.742 1 95.62 29 LEU B CA 1
ATOM 1465 C C . LEU B 1 29 ? 0.834 10.773 -6.367 1 95.62 29 LEU B C 1
ATOM 1467 O O . LEU B 1 29 ? -0.056 10.062 -6.836 1 95.62 29 LEU B O 1
ATOM 1471 N N . ILE B 1 30 ? 1.714 10.305 -5.574 1 96.88 30 ILE B N 1
ATOM 1472 C CA . ILE B 1 30 ? 1.725 8.906 -5.156 1 96.88 30 ILE B CA 1
ATOM 1473 C C . ILE B 1 30 ? 0.453 8.594 -4.371 1 96.88 30 ILE B C 1
ATOM 1475 O O . ILE B 1 30 ? -0.157 7.539 -4.559 1 96.88 30 ILE B O 1
ATOM 1479 N N . LEU B 1 31 ? 0.09 9.469 -3.512 1 95.88 31 LEU B N 1
ATOM 1480 C CA . LEU B 1 31 ? -1.123 9.266 -2.727 1 95.88 31 LEU B CA 1
ATOM 1481 C C . LEU B 1 31 ? -2.355 9.258 -3.625 1 95.88 31 LEU B C 1
ATOM 1483 O O . LEU B 1 31 ? -3.318 8.531 -3.354 1 95.88 31 LEU B O 1
ATOM 1487 N N . LEU B 1 32 ? -2.336 10.078 -4.648 1 96.31 32 LEU B N 1
ATOM 1488 C CA . LEU B 1 32 ? -3.432 10.039 -5.609 1 96.31 32 LEU B CA 1
ATOM 1489 C C . LEU B 1 32 ? -3.479 8.695 -6.328 1 96.31 32 LEU B C 1
ATOM 1491 O O . LEU B 1 32 ? -4.559 8.141 -6.535 1 96.31 32 LEU B O 1
ATOM 1495 N N . ILE B 1 33 ? -2.354 8.195 -6.711 1 98 33 ILE B N 1
ATOM 1496 C CA . ILE B 1 33 ? -2.273 6.883 -7.355 1 98 33 ILE B CA 1
ATOM 1497 C C . ILE B 1 33 ? -2.816 5.812 -6.41 1 98 33 ILE B C 1
ATOM 1499 O O . ILE B 1 33 ? -3.568 4.93 -6.832 1 98 33 ILE B O 1
ATOM 1503 N N . ALA B 1 34 ? -2.436 5.863 -5.156 1 97.62 34 ALA B N 1
ATOM 1504 C CA . ALA B 1 34 ? -2.924 4.918 -4.156 1 97.62 34 ALA B CA 1
ATOM 1505 C C . ALA B 1 34 ? -4.445 4.973 -4.043 1 97.62 34 ALA B C 1
ATOM 1507 O O . ALA B 1 34 ? -5.109 3.936 -4.02 1 97.62 34 ALA B O 1
ATOM 1508 N N . ARG B 1 35 ? -4.957 6.168 -3.967 1 97.38 35 ARG B N 1
ATOM 1509 C CA . ARG B 1 35 ? -6.402 6.336 -3.865 1 97.38 35 ARG B CA 1
ATOM 1510 C C . ARG B 1 35 ? -7.105 5.809 -5.113 1 97.38 35 ARG B C 1
ATOM 1512 O O . ARG B 1 35 ? -8.156 5.172 -5.02 1 97.38 35 ARG B O 1
ATOM 1519 N N . ALA B 1 36 ? -6.559 6.129 -6.246 1 98.19 36 ALA B N 1
ATOM 1520 C CA . ALA B 1 36 ? -7.137 5.66 -7.504 1 98.19 36 ALA B CA 1
ATOM 1521 C C . ALA B 1 36 ? -7.117 4.137 -7.582 1 98.19 36 ALA B C 1
ATOM 1523 O O . ALA B 1 36 ? -8.078 3.52 -8.055 1 98.19 36 ALA B O 1
ATOM 1524 N N . TYR B 1 37 ? -6.066 3.559 -7.18 1 98.75 37 TYR B N 1
ATOM 1525 C CA . TYR B 1 37 ? -5.949 2.105 -7.172 1 98.75 37 TYR B CA 1
ATOM 1526 C C . TYR B 1 37 ? -6.984 1.481 -6.238 1 98.75 37 TYR B C 1
ATOM 1528 O O . TYR B 1 37 ? -7.664 0.521 -6.609 1 98.75 37 TYR B O 1
ATOM 1536 N N . LEU B 1 38 ? -7.062 1.992 -5.027 1 98.56 38 LEU B N 1
ATOM 1537 C CA . LEU B 1 38 ? -8.039 1.48 -4.07 1 98.56 38 LEU B CA 1
ATOM 1538 C C . LEU B 1 38 ? -9.453 1.638 -4.602 1 98.56 38 LEU B C 1
ATOM 1540 O O . LEU B 1 38 ? -10.297 0.756 -4.41 1 98.56 38 LEU B O 1
ATOM 1544 N N . PHE B 1 39 ? -9.672 2.791 -5.238 1 98.69 39 PHE B N 1
ATOM 1545 C CA . PHE B 1 39 ? -10.961 2.977 -5.898 1 98.69 39 PHE B CA 1
ATOM 1546 C C . PHE B 1 39 ? -11.203 1.878 -6.926 1 98.69 39 PHE B C 1
ATOM 1548 O O . PHE B 1 39 ? -12.266 1.254 -6.934 1 98.69 39 PHE B O 1
ATOM 1555 N N . TYR B 1 40 ? -10.281 1.674 -7.73 1 98.75 40 TYR B N 1
ATOM 1556 C CA . TYR B 1 40 ? -10.406 0.673 -8.781 1 98.75 40 TYR B CA 1
ATOM 1557 C C . TYR B 1 40 ? -10.758 -0.691 -8.203 1 98.75 40 TYR B C 1
ATOM 1559 O O . TYR B 1 40 ? -11.695 -1.345 -8.648 1 98.75 40 TYR B O 1
ATOM 1567 N N . VAL B 1 41 ? -10.047 -1.108 -7.23 1 98.44 41 VAL B N 1
ATOM 1568 C CA . VAL B 1 41 ? -10.164 -2.449 -6.664 1 98.44 41 VAL B CA 1
ATOM 1569 C C . VAL B 1 41 ? -11.531 -2.613 -6.008 1 98.44 41 VAL B C 1
ATOM 1571 O O . VAL B 1 41 ? -12.266 -3.561 -6.312 1 98.44 41 VAL B O 1
ATOM 1574 N N . PHE B 1 42 ? -11.883 -1.719 -5.137 1 98.81 42 PHE B N 1
ATOM 1575 C CA . PHE B 1 42 ? -13.094 -1.899 -4.344 1 98.81 42 PHE B CA 1
ATOM 1576 C C . PHE B 1 42 ? -14.328 -1.551 -5.16 1 98.81 42 PHE B C 1
ATOM 1578 O O . PHE B 1 42 ? -15.367 -2.203 -5.035 1 98.81 42 PHE B O 1
ATOM 1585 N N . PHE B 1 43 ? -14.211 -0.547 -5.984 1 98.81 43 PHE B N 1
ATOM 1586 C CA . PHE B 1 43 ? -15.352 -0.165 -6.801 1 98.81 43 PHE B CA 1
ATOM 1587 C C . PHE B 1 43 ? -15.711 -1.272 -7.789 1 98.81 43 PHE B C 1
ATOM 1589 O O . PHE B 1 43 ? -16.891 -1.572 -7.996 1 98.81 43 PHE B O 1
ATOM 1596 N N . ARG B 1 44 ? -14.711 -1.826 -8.422 1 98.31 44 ARG B N 1
ATOM 1597 C CA . ARG B 1 44 ? -14.945 -2.949 -9.32 1 98.31 44 ARG B CA 1
ATOM 1598 C C . ARG B 1 44 ? -15.617 -4.105 -8.594 1 98.31 44 ARG B C 1
ATOM 1600 O O . ARG B 1 44 ? -16.5 -4.77 -9.141 1 98.31 44 ARG B O 1
ATOM 1607 N N . SER B 1 45 ? -15.141 -4.383 -7.414 1 97.75 45 SER B N 1
ATOM 1608 C CA . SER B 1 45 ? -15.758 -5.422 -6.598 1 97.75 45 SER B CA 1
ATOM 1609 C C . SER B 1 45 ? -17.234 -5.109 -6.328 1 97.75 45 SER B C 1
ATOM 1611 O O . SER B 1 45 ? -18.094 -5.988 -6.441 1 97.75 45 SER B O 1
ATOM 1613 N N . GLY B 1 46 ? -17.516 -3.885 -5.922 1 98.12 46 GLY B N 1
ATOM 1614 C CA . GLY B 1 46 ? -18.891 -3.471 -5.711 1 98.12 46 GLY B CA 1
ATOM 1615 C C . GLY B 1 46 ? -19.734 -3.592 -6.961 1 98.12 46 GLY B C 1
ATOM 1616 O O . GLY B 1 46 ? -20.891 -4.039 -6.895 1 98.12 46 GLY B O 1
ATOM 1617 N N . LEU B 1 47 ? -19.203 -3.23 -8.109 1 98.38 47 LEU B N 1
ATOM 1618 C CA . LEU B 1 47 ? -19.922 -3.32 -9.375 1 98.38 47 LEU B CA 1
ATOM 1619 C C . LEU B 1 47 ? -20.219 -4.773 -9.727 1 98.38 47 LEU B C 1
ATOM 1621 O O . LEU B 1 47 ? -21.312 -5.082 -10.234 1 98.38 47 LEU B O 1
ATOM 1625 N N . THR B 1 48 ? -19.281 -5.617 -9.562 1 97.69 48 THR B N 1
ATOM 1626 C CA . THR B 1 48 ? -19.469 -7.039 -9.828 1 97.69 48 THR B CA 1
ATOM 1627 C C . THR B 1 48 ? -20.625 -7.598 -8.992 1 97.69 48 THR B C 1
ATOM 1629 O O . THR B 1 48 ? -21.422 -8.391 -9.492 1 97.69 48 THR B O 1
ATOM 1632 N N . LYS B 1 49 ? -20.734 -7.172 -7.723 1 97.62 49 LYS B N 1
ATOM 1633 C CA . LYS B 1 49 ? -21.828 -7.609 -6.855 1 97.62 49 LYS B CA 1
ATOM 1634 C C . LYS B 1 49 ? -23.172 -7.141 -7.391 1 97.62 49 LYS B C 1
ATOM 1636 O O . LYS B 1 49 ? -24.141 -7.902 -7.387 1 97.62 49 LYS B O 1
ATOM 1641 N N . LEU B 1 50 ? -23.188 -5.945 -7.906 1 97.31 50 LEU B N 1
ATOM 1642 C CA . LEU B 1 50 ? -24.422 -5.379 -8.422 1 97.31 50 LEU B CA 1
ATOM 1643 C C . LEU B 1 50 ? -24.828 -6.039 -9.734 1 97.31 50 LEU B C 1
ATOM 1645 O O . LEU B 1 50 ? -26.016 -6.18 -10.031 1 97.31 50 LEU B O 1
ATOM 1649 N N . HIS B 1 51 ? -23.859 -6.375 -10.5 1 97.62 51 HIS B N 1
ATOM 1650 C CA . HIS B 1 51 ? -24.109 -6.934 -11.82 1 97.62 51 HIS B CA 1
ATOM 1651 C C . HIS B 1 51 ? -24.797 -8.289 -11.727 1 97.62 51 HIS B C 1
ATOM 1653 O O . HIS B 1 51 ? -25.625 -8.633 -12.578 1 97.62 51 HIS B O 1
ATOM 1659 N N . ASP B 1 52 ? -24.469 -9.031 -10.688 1 98 52 ASP B N 1
ATOM 1660 C CA . ASP B 1 52 ? -25.109 -10.32 -10.43 1 98 52 ASP B CA 1
ATOM 1661 C C . ASP B 1 52 ? -25.531 -10.438 -8.961 1 98 52 ASP B C 1
ATOM 1663 O O . ASP B 1 52 ? -24.922 -11.188 -8.195 1 98 52 ASP B O 1
ATOM 1667 N N . TRP B 1 53 ? -26.641 -9.781 -8.695 1 97.94 53 TRP B N 1
ATOM 1668 C CA . TRP B 1 53 ? -27.062 -9.625 -7.305 1 97.94 53 TRP B CA 1
ATOM 1669 C C . TRP B 1 53 ? -27.516 -10.953 -6.715 1 97.94 53 TRP B C 1
ATOM 1671 O O . TRP B 1 53 ? -27.156 -11.289 -5.582 1 97.94 53 TRP B O 1
ATOM 1681 N N . PRO B 1 54 ? -28.266 -11.828 -7.508 1 97.81 54 PRO B N 1
ATOM 1682 C CA . PRO B 1 54 ? -28.656 -13.117 -6.938 1 97.81 54 PRO B CA 1
ATOM 1683 C C . PRO B 1 54 ? -27.453 -13.984 -6.559 1 97.81 54 PRO B C 1
ATOM 1685 O O . PRO B 1 54 ? -27.438 -14.594 -5.488 1 97.81 54 PRO B O 1
ATOM 1688 N N . THR B 1 55 ? -26.5 -14.008 -7.406 1 97.44 55 THR B N 1
ATOM 1689 C CA . THR B 1 55 ? -25.281 -14.75 -7.102 1 97.44 55 THR B CA 1
ATOM 1690 C C . THR B 1 55 ? -24.562 -14.148 -5.891 1 97.44 55 THR B C 1
ATOM 1692 O O . THR B 1 55 ? -24.031 -14.875 -5.051 1 97.44 55 THR B O 1
ATOM 1695 N N . THR B 1 56 ? -24.531 -12.82 -5.84 1 97.06 56 THR B N 1
ATOM 1696 C CA . THR B 1 56 ? -23.922 -12.141 -4.707 1 97.06 56 THR B CA 1
ATOM 1697 C C . THR B 1 56 ? -24.578 -12.57 -3.396 1 97.06 56 THR B C 1
ATOM 1699 O O . THR B 1 56 ? -23.891 -12.969 -2.453 1 97.06 56 THR B O 1
ATOM 1702 N N . VAL B 1 57 ? -25.891 -12.539 -3.387 1 97.25 57 VAL B N 1
ATOM 1703 C CA . VAL B 1 57 ? -26.594 -12.898 -2.164 1 97.25 57 VAL B CA 1
ATOM 1704 C C . VAL B 1 57 ? -26.344 -14.359 -1.822 1 97.25 57 VAL B C 1
ATOM 1706 O O . VAL B 1 57 ? -26.172 -14.711 -0.652 1 97.25 57 VAL B O 1
ATOM 1709 N N . LEU B 1 58 ? -26.281 -15.18 -2.828 1 96.38 58 LEU B N 1
ATOM 1710 C CA . LEU B 1 58 ? -25.984 -16.594 -2.619 1 96.38 58 LEU B CA 1
ATOM 1711 C C . LEU B 1 58 ? -24.594 -16.766 -2.01 1 96.38 58 LEU B C 1
ATOM 1713 O O . LEU B 1 58 ? -24.406 -17.547 -1.07 1 96.38 58 LEU B O 1
ATOM 1717 N N . LEU B 1 59 ? -23.625 -16.031 -2.506 1 94.31 59 LEU B N 1
ATOM 1718 C CA . LEU B 1 59 ? -22.266 -16.109 -1.977 1 94.31 59 LEU B CA 1
ATOM 1719 C C . LEU B 1 59 ? -22.219 -15.656 -0.521 1 94.31 59 LEU B C 1
ATOM 1721 O O . LEU B 1 59 ? -21.531 -16.266 0.302 1 94.31 59 LEU B O 1
ATOM 1725 N N . PHE B 1 60 ? -22.984 -14.602 -0.179 1 95.31 60 PHE B N 1
ATOM 1726 C CA . PHE B 1 60 ? -23.016 -14.102 1.189 1 95.31 60 PHE B CA 1
ATOM 1727 C C . PHE B 1 60 ? -23.75 -15.078 2.109 1 95.31 60 PHE B C 1
ATOM 1729 O O . PHE B 1 60 ? -23.547 -15.055 3.326 1 95.31 60 PHE B O 1
ATOM 1736 N N . SER B 1 61 ? -24.578 -15.922 1.53 1 94.12 61 SER B N 1
ATOM 1737 C CA . SER B 1 61 ? -25.312 -16.922 2.305 1 94.12 61 SER B CA 1
ATOM 1738 C C . SER B 1 61 ? -24.469 -18.172 2.541 1 94.12 61 SER B C 1
ATOM 1740 O O . SER B 1 61 ? -24.5 -18.75 3.627 1 94.12 61 SER B O 1
ATOM 1742 N N . GLU B 1 62 ? -23.641 -18.469 1.636 1 92.5 62 GLU B N 1
ATOM 1743 C CA . GLU B 1 62 ? -23 -19.781 1.677 1 92.5 62 GLU B CA 1
ATOM 1744 C C . GLU B 1 62 ? -21.516 -19.656 2.023 1 92.5 62 GLU B C 1
ATOM 1746 O O . GLU B 1 62 ? -20.953 -20.547 2.664 1 92.5 62 GLU B O 1
ATOM 1751 N N . GLU B 1 63 ? -20.922 -18.578 1.598 1 90.25 63 GLU B N 1
ATOM 1752 C CA . GLU B 1 63 ? -19.469 -18.531 1.671 1 90.25 63 GLU B CA 1
ATOM 1753 C C . GLU B 1 63 ? -19 -17.359 2.529 1 90.25 63 GLU B C 1
ATOM 1755 O O . GLU B 1 63 ? -18.109 -17.531 3.375 1 90.25 63 GLU B O 1
ATOM 1760 N N . TYR B 1 64 ? -19.562 -16.156 2.318 1 89.56 64 TYR B N 1
ATOM 1761 C CA . TYR B 1 64 ? -19.109 -14.93 2.967 1 89.56 64 TYR B CA 1
ATOM 1762 C C . TYR B 1 64 ? -19.938 -14.641 4.219 1 89.56 64 TYR B C 1
ATOM 1764 O O . TYR B 1 64 ? -20.609 -13.617 4.301 1 89.56 64 TYR B O 1
ATOM 1772 N N . LYS B 1 65 ? -19.781 -15.305 5.195 1 89.69 65 LYS B N 1
ATOM 1773 C CA . LYS B 1 65 ? -20.641 -15.133 6.363 1 89.69 65 LYS B CA 1
ATOM 1774 C C . LYS B 1 65 ? -20.156 -13.969 7.23 1 89.69 65 LYS B C 1
ATOM 1776 O O . LYS B 1 65 ? -19.047 -13.984 7.734 1 89.69 65 LYS B O 1
ATOM 1781 N N . VAL B 1 66 ? -20.969 -12.938 7.348 1 92.69 66 VAL B N 1
ATOM 1782 C CA . VAL B 1 66 ? -20.734 -11.781 8.211 1 92.69 66 VAL B CA 1
ATOM 1783 C C . VAL B 1 66 ? -21.469 -11.961 9.531 1 92.69 66 VAL B C 1
ATOM 1785 O O . VAL B 1 66 ? -22.703 -12.023 9.555 1 92.69 66 VAL B O 1
ATOM 1788 N N . PRO B 1 67 ? -20.688 -11.969 10.531 1 88.06 67 PRO B N 1
ATOM 1789 C CA . PRO B 1 67 ? -21.328 -12.234 11.82 1 88.06 67 PRO B CA 1
ATOM 1790 C C . PRO B 1 67 ? -22.391 -11.203 12.164 1 88.06 67 PRO B C 1
ATOM 1792 O O . PRO B 1 67 ? -22.219 -10.008 11.891 1 88.06 67 PRO B O 1
ATOM 1795 N N . LEU B 1 68 ? -23.5 -11.656 12.602 1 89.88 68 LEU B N 1
ATOM 1796 C CA . LEU B 1 68 ? -24.562 -10.867 13.211 1 89.88 68 LEU B CA 1
ATOM 1797 C C . LEU B 1 68 ? -25.391 -10.164 12.141 1 89.88 68 LEU B C 1
ATOM 1799 O O . LEU B 1 68 ? -26.25 -9.328 12.461 1 89.88 68 LEU B O 1
ATOM 1803 N N . LEU B 1 69 ? -25.141 -10.375 10.836 1 95.56 69 LEU B N 1
ATOM 1804 C CA . LEU B 1 69 ? -25.938 -9.75 9.781 1 95.56 69 LEU B CA 1
ATOM 1805 C C . LEU B 1 69 ? -26.547 -10.805 8.859 1 95.56 69 LEU B C 1
ATOM 1807 O O . LEU B 1 69 ? -25.859 -11.766 8.484 1 95.56 69 LEU B O 1
ATOM 1811 N N . PRO B 1 70 ? -27.844 -10.648 8.562 1 97.06 70 PRO B N 1
ATOM 1812 C CA . PRO B 1 70 ? -28.359 -11.508 7.496 1 97.06 70 PRO B CA 1
ATOM 1813 C C . PRO B 1 70 ? -27.625 -11.312 6.172 1 97.06 70 PRO B C 1
ATOM 1815 O O . PRO B 1 70 ? -27.172 -10.203 5.871 1 97.06 70 PRO B O 1
ATOM 1818 N N . PRO B 1 71 ? -27.562 -12.312 5.414 1 96.62 71 PRO B N 1
ATOM 1819 C CA . PRO B 1 71 ? -26.734 -12.289 4.203 1 96.62 71 PRO B CA 1
ATOM 1820 C C . PRO B 1 71 ? -27.125 -11.156 3.254 1 96.62 71 PRO B C 1
ATOM 1822 O O . PRO B 1 71 ? -26.25 -10.453 2.738 1 96.62 71 PRO B O 1
ATOM 1825 N N . ALA B 1 72 ? -28.375 -10.953 3.023 1 97 72 ALA B N 1
ATOM 1826 C CA . ALA B 1 72 ? -28.812 -9.922 2.078 1 97 72 ALA B CA 1
ATOM 1827 C C . ALA B 1 72 ? -28.391 -8.539 2.559 1 97 72 ALA B C 1
ATOM 1829 O O . ALA B 1 72 ? -27.969 -7.695 1.76 1 97 72 ALA B O 1
ATOM 1830 N N . LEU B 1 73 ? -28.484 -8.32 3.814 1 97.75 73 LEU B N 1
ATOM 1831 C CA . LEU B 1 73 ? -28.078 -7.035 4.375 1 97.75 73 LEU B CA 1
ATOM 1832 C C . LEU B 1 73 ? -26.578 -6.855 4.32 1 97.75 73 LEU B C 1
ATOM 1834 O O . LEU B 1 73 ? -26.078 -5.773 3.988 1 97.75 73 LEU B O 1
ATOM 1838 N N . ALA B 1 74 ? -25.906 -7.871 4.66 1 97.56 74 ALA B N 1
ATOM 1839 C CA . ALA B 1 74 ? -24.438 -7.828 4.582 1 97.56 74 ALA B CA 1
ATOM 1840 C C . ALA B 1 74 ? -23.969 -7.52 3.162 1 97.56 74 ALA B C 1
ATOM 1842 O O . ALA B 1 74 ? -23.078 -6.695 2.959 1 97.56 74 ALA B O 1
ATOM 1843 N N . ALA B 1 75 ? -24.594 -8.18 2.246 1 97.5 75 ALA B N 1
ATOM 1844 C CA . ALA B 1 75 ? -24.266 -7.957 0.841 1 97.5 75 ALA B CA 1
ATOM 1845 C C . ALA B 1 75 ? -24.516 -6.508 0.442 1 97.5 75 ALA B C 1
ATOM 1847 O O . ALA B 1 75 ? -23.703 -5.883 -0.228 1 97.5 75 ALA B O 1
ATOM 1848 N N . ALA B 1 76 ? -25.625 -6.023 0.883 1 98.06 76 ALA B N 1
ATOM 1849 C CA . ALA B 1 76 ? -26.016 -4.66 0.53 1 98.06 76 ALA B CA 1
ATOM 1850 C C . ALA B 1 76 ? -25.062 -3.645 1.146 1 98.06 76 ALA B C 1
ATOM 1852 O O . ALA B 1 76 ? -24.594 -2.725 0.466 1 98.06 76 ALA B O 1
ATOM 1853 N N . LEU B 1 77 ? -24.75 -3.826 2.369 1 97.88 77 LEU B N 1
ATOM 1854 C CA . LEU B 1 77 ? -23.875 -2.902 3.07 1 97.88 77 LEU B CA 1
ATOM 1855 C C . LEU B 1 77 ? -22.453 -2.973 2.51 1 97.88 77 LEU B C 1
ATOM 1857 O O . LEU B 1 77 ? -21.797 -1.944 2.344 1 97.88 77 LEU B O 1
ATOM 1861 N N . GLY B 1 78 ? -22 -4.168 2.275 1 97.38 78 GLY B N 1
ATOM 1862 C CA . GLY B 1 78 ? -20.688 -4.336 1.665 1 97.38 78 GLY B CA 1
ATOM 1863 C C . GLY B 1 78 ? -20.578 -3.682 0.301 1 97.38 78 GLY B C 1
ATOM 1864 O O . GLY B 1 78 ? -19.625 -2.945 0.035 1 97.38 78 GLY B O 1
ATOM 1865 N N . SER B 1 79 ? -21.562 -3.975 -0.501 1 98.25 79 SER B N 1
ATOM 1866 C CA . SER B 1 79 ? -21.578 -3.391 -1.839 1 98.25 79 SER B CA 1
ATOM 1867 C C . SER B 1 79 ? -21.641 -1.868 -1.776 1 98.25 79 SER B C 1
ATOM 1869 O O . SER B 1 79 ? -20.891 -1.187 -2.486 1 98.25 79 SER B O 1
ATOM 1871 N N . PHE B 1 80 ? -22.5 -1.393 -0.938 1 98.38 80 PHE B N 1
ATOM 1872 C CA . PHE B 1 80 ? -22.609 0.049 -0.745 1 98.38 80 PHE B CA 1
ATOM 1873 C C . PHE B 1 80 ? -21.266 0.639 -0.332 1 98.38 80 PHE B C 1
ATOM 1875 O O . PHE B 1 80 ? -20.797 1.624 -0.917 1 98.38 80 PHE B O 1
ATOM 1882 N N . GLY B 1 81 ? -20.641 0.091 0.695 1 98.56 81 GLY B N 1
ATOM 1883 C CA . GLY B 1 81 ? -19.359 0.57 1.175 1 98.56 81 GLY B CA 1
ATOM 1884 C C . GLY B 1 81 ? -18.281 0.548 0.109 1 98.56 81 GLY B C 1
ATOM 1885 O O . GLY B 1 81 ? -17.469 1.471 0.022 1 98.56 81 GLY B O 1
ATOM 1886 N N . GLU B 1 82 ? -18.297 -0.463 -0.698 1 98.75 82 GLU B N 1
ATOM 1887 C CA . GLU B 1 82 ? -17.281 -0.629 -1.735 1 98.75 82 GLU B CA 1
ATOM 1888 C C . GLU B 1 82 ? -17.484 0.378 -2.865 1 98.75 82 GLU B C 1
ATOM 1890 O O . GLU B 1 82 ? -16.516 0.752 -3.543 1 98.75 82 GLU B O 1
ATOM 1895 N N . LEU B 1 83 ? -18.703 0.788 -3.01 1 98.75 83 LEU B N 1
ATOM 1896 C CA . LEU B 1 83 ? -18.969 1.742 -4.078 1 98.75 83 LEU B CA 1
ATOM 1897 C C . LEU B 1 83 ? -18.797 3.176 -3.586 1 98.75 83 LEU B C 1
ATOM 1899 O O . LEU B 1 83 ? -18.25 4.016 -4.293 1 98.75 83 LEU B O 1
ATOM 1903 N N . VAL B 1 84 ? -19.172 3.459 -2.398 1 98.62 84 VAL B N 1
ATOM 1904 C CA . VAL B 1 84 ? -19.297 4.828 -1.914 1 98.62 84 VAL B CA 1
ATOM 1905 C C . VAL B 1 84 ? -17.969 5.289 -1.314 1 98.62 84 VAL B C 1
ATOM 1907 O O . VAL B 1 84 ? -17.438 6.32 -1.715 1 98.62 84 VAL B O 1
ATOM 1910 N N . PHE B 1 85 ? -17.422 4.5 -0.435 1 98.38 85 PHE B N 1
ATOM 1911 C CA . PHE B 1 85 ? -16.281 4.973 0.353 1 98.38 85 PHE B CA 1
ATOM 1912 C C . PHE B 1 85 ? -15.07 5.215 -0.537 1 98.38 85 PHE B C 1
ATOM 1914 O O . PHE B 1 85 ? -14.438 6.27 -0.457 1 98.38 85 PHE B O 1
ATOM 1921 N N . PRO B 1 86 ? -14.727 4.262 -1.404 1 98.44 86 PRO B N 1
ATOM 1922 C CA . PRO B 1 86 ? -13.57 4.559 -2.246 1 98.44 86 PRO B CA 1
ATOM 1923 C C . PRO B 1 86 ? -13.836 5.688 -3.24 1 98.44 86 PRO B C 1
ATOM 1925 O O . PRO B 1 86 ? -12.906 6.391 -3.643 1 98.44 86 PRO B O 1
ATOM 1928 N N . SER B 1 87 ? -15.055 5.91 -3.645 1 98 87 SER B N 1
ATOM 1929 C CA . SER B 1 87 ? -15.406 7.035 -4.504 1 98 87 SER B CA 1
ATOM 1930 C C . SER B 1 87 ? -15.211 8.367 -3.783 1 98 87 SER B C 1
ATOM 1932 O O . SER B 1 87 ? -14.617 9.297 -4.336 1 98 87 SER B O 1
ATOM 1934 N N . LEU B 1 88 ? -15.688 8.477 -2.559 1 96.19 88 LEU B N 1
ATOM 1935 C CA . LEU B 1 88 ? -15.492 9.672 -1.748 1 96.19 88 LEU B CA 1
ATOM 1936 C C . LEU B 1 88 ? -14.008 9.922 -1.505 1 96.19 88 LEU B C 1
ATOM 1938 O O . LEU B 1 88 ? -13.555 11.07 -1.547 1 96.19 88 LEU B O 1
ATOM 1942 N N . MET B 1 89 ? -13.336 8.812 -1.261 1 94.88 89 MET B N 1
ATOM 1943 C CA . MET B 1 89 ? -11.898 8.914 -1.005 1 94.88 89 MET B CA 1
ATOM 1944 C C . MET B 1 89 ? -11.164 9.438 -2.232 1 94.88 89 MET B C 1
ATOM 1946 O O . MET B 1 89 ? -10.266 10.273 -2.113 1 94.88 89 MET B O 1
ATOM 1950 N N . LEU B 1 90 ? -11.516 8.961 -3.4 1 95.31 90 LEU B N 1
ATOM 1951 C CA . LEU B 1 90 ? -10.883 9.383 -4.641 1 95.31 90 LEU B CA 1
ATOM 1952 C C . LEU B 1 90 ? -11.141 10.867 -4.902 1 95.31 90 LEU B C 1
ATOM 1954 O O . LEU B 1 90 ? -10.227 11.602 -5.27 1 95.31 90 LEU B O 1
ATOM 1958 N N . ILE B 1 91 ? -12.336 11.281 -4.684 1 91.94 91 ILE B N 1
ATOM 1959 C CA . ILE B 1 91 ? -12.734 12.656 -4.945 1 91.94 91 ILE B CA 1
ATOM 1960 C C . ILE B 1 91 ? -12.141 13.578 -3.887 1 91.94 91 ILE B C 1
ATOM 1962 O O . ILE B 1 91 ? -11.836 14.742 -4.168 1 91.94 91 ILE B O 1
ATOM 1966 N N . GLY B 1 92 ? -11.984 13.109 -2.674 1 87.31 92 GLY B N 1
ATOM 1967 C CA . GLY B 1 92 ? -11.383 13.883 -1.595 1 87.31 92 GLY B CA 1
ATOM 1968 C C . GLY B 1 92 ? -12.406 14.531 -0.682 1 87.31 92 GLY B C 1
ATOM 1969 O O . GLY B 1 92 ? -12.125 15.539 -0.036 1 87.31 92 GLY B O 1
ATOM 1970 N N . ILE B 1 93 ? -13.57 13.992 -0.673 1 85.38 93 ILE B N 1
ATOM 1971 C CA . ILE B 1 93 ? -14.617 14.461 0.234 1 85.38 93 ILE B CA 1
ATOM 1972 C C . ILE B 1 93 ? -14.539 13.695 1.551 1 85.38 93 ILE B C 1
ATOM 1974 O O . ILE B 1 93 ? -14.781 12.484 1.588 1 85.38 93 ILE B O 1
ATOM 1978 N N . VAL B 1 94 ? -14.258 14.367 2.631 1 87 94 VAL B N 1
ATOM 1979 C CA . VAL B 1 94 ? -14.078 13.789 3.961 1 87 94 VAL B CA 1
ATOM 1980 C C . VAL B 1 94 ? -13.203 12.539 3.871 1 87 94 VAL B C 1
ATOM 1982 O O . VAL B 1 94 ? -13.586 11.469 4.352 1 87 94 VAL B O 1
ATOM 1985 N N . PRO B 1 95 ? -12.031 12.719 3.408 1 87.75 95 PRO B N 1
ATOM 1986 C CA . PRO B 1 95 ? -11.203 11.57 3.037 1 87.75 95 PRO B CA 1
ATOM 1987 C C . PRO B 1 95 ? -10.875 10.672 4.23 1 87.75 95 PRO B C 1
ATOM 1989 O O . PRO B 1 95 ? -10.836 9.445 4.094 1 87.75 95 PRO B O 1
ATOM 1992 N N . ARG B 1 96 ? -10.648 11.172 5.301 1 91.38 96 ARG B N 1
ATOM 1993 C CA . ARG B 1 96 ? -10.289 10.344 6.445 1 91.38 96 ARG B CA 1
ATOM 1994 C C . ARG B 1 96 ? -11.469 9.477 6.887 1 91.38 96 ARG B C 1
ATOM 1996 O O . ARG B 1 96 ? -11.289 8.305 7.23 1 91.38 96 ARG B O 1
ATOM 2003 N N . LEU B 1 97 ? -12.633 10.094 6.914 1 92.88 97 LEU B N 1
ATOM 2004 C CA . LEU B 1 97 ? -13.82 9.328 7.262 1 92.88 97 LEU B CA 1
ATOM 2005 C C . LEU B 1 97 ? -14.102 8.25 6.223 1 92.88 97 LEU B C 1
ATOM 2007 O O . LEU B 1 97 ? -14.438 7.113 6.57 1 92.88 97 LEU B O 1
ATOM 2011 N N . ALA B 1 98 ? -13.992 8.625 4.98 1 95.56 98 ALA B N 1
ATOM 2012 C CA . ALA B 1 98 ? -14.164 7.664 3.893 1 95.56 98 ALA B CA 1
ATOM 2013 C C . ALA B 1 98 ? -13.164 6.516 4.012 1 95.56 98 ALA B C 1
ATOM 2015 O O . ALA B 1 98 ? -13.523 5.352 3.836 1 95.56 98 ALA B O 1
ATOM 2016 N N . ALA B 1 99 ? -11.992 6.832 4.297 1 96.94 99 ALA B N 1
ATOM 2017 C CA . ALA B 1 99 ? -10.953 5.816 4.469 1 96.94 99 ALA B CA 1
ATOM 2018 C C . ALA B 1 99 ? -11.281 4.898 5.645 1 96.94 99 ALA B C 1
ATOM 2020 O O . ALA B 1 99 ? -11.078 3.684 5.562 1 96.94 99 ALA B O 1
ATOM 2021 N N . ALA B 1 100 ? -11.734 5.43 6.719 1 96.12 100 ALA B N 1
ATOM 2022 C CA . ALA B 1 100 ? -12.117 4.621 7.871 1 96.12 100 ALA B CA 1
ATOM 2023 C C . ALA B 1 100 ? -13.242 3.65 7.512 1 96.12 100 ALA B C 1
ATOM 2025 O O . ALA B 1 100 ? -13.203 2.479 7.895 1 96.12 100 ALA B O 1
ATOM 2026 N N . GLY B 1 101 ? -14.195 4.18 6.867 1 97.44 101 GLY B N 1
ATOM 2027 C CA . GLY B 1 101 ? -15.258 3.311 6.398 1 97.44 101 GLY B CA 1
ATOM 2028 C C . GLY B 1 101 ? -14.773 2.199 5.488 1 97.44 101 GLY B C 1
ATOM 2029 O O . GLY B 1 101 ? -15.172 1.044 5.641 1 97.44 101 GLY B O 1
ATOM 2030 N N . LEU B 1 102 ? -13.938 2.525 4.559 1 98.62 102 LEU B N 1
ATOM 2031 C CA . LEU B 1 102 ? -13.406 1.533 3.631 1 98.62 102 LEU B CA 1
ATOM 2032 C C . LEU B 1 102 ? -12.547 0.512 4.367 1 98.62 102 LEU B C 1
ATOM 2034 O O . LEU B 1 102 ? -12.555 -0.674 4.027 1 98.62 102 LEU B O 1
ATOM 2038 N N . PHE B 1 103 ? -11.773 0.983 5.289 1 98.69 103 PHE B N 1
ATOM 2039 C CA . PHE B 1 103 ? -10.961 0.088 6.109 1 98.69 103 PHE B CA 1
ATOM 2040 C C . PHE B 1 103 ? -11.836 -0.937 6.82 1 98.69 103 PHE B C 1
ATOM 2042 O O . PHE B 1 103 ? -11.508 -2.123 6.859 1 98.69 103 PHE B O 1
ATOM 2049 N N . PHE B 1 104 ? -12.938 -0.463 7.352 1 97.88 104 PHE B N 1
ATOM 2050 C CA . PHE B 1 104 ? -13.875 -1.342 8.039 1 97.88 104 PHE B CA 1
ATOM 2051 C C . PHE B 1 104 ? -14.461 -2.367 7.07 1 97.88 104 PHE B C 1
ATOM 2053 O O . PHE B 1 104 ? -14.539 -3.555 7.387 1 97.88 104 PHE B O 1
ATOM 2060 N N . VAL B 1 105 ? -14.844 -1.906 5.898 1 98 105 VAL B N 1
ATOM 2061 C CA . VAL B 1 105 ? -15.359 -2.807 4.875 1 98 105 VAL B CA 1
ATOM 2062 C C . VAL B 1 105 ? -14.305 -3.867 4.543 1 98 105 VAL B C 1
ATOM 2064 O O . VAL B 1 105 ? -14.625 -5.051 4.434 1 98 105 VAL B O 1
ATOM 2067 N N . ASN B 1 106 ? -13.117 -3.447 4.355 1 98.31 106 ASN B N 1
ATOM 2068 C CA . ASN B 1 106 ? -12.016 -4.363 4.059 1 98.31 106 ASN B CA 1
ATOM 2069 C C . ASN B 1 106 ? -11.836 -5.398 5.164 1 98.31 106 ASN B C 1
ATOM 2071 O O . ASN B 1 106 ? -11.664 -6.586 4.883 1 98.31 106 ASN B O 1
ATOM 2075 N N . LEU B 1 107 ? -11.898 -4.996 6.395 1 97.5 107 LEU B N 1
ATOM 2076 C CA . LEU B 1 107 ? -11.758 -5.898 7.531 1 97.5 107 LEU B CA 1
ATOM 2077 C C . LEU B 1 107 ? -12.891 -6.918 7.559 1 97.5 107 LEU B C 1
ATOM 2079 O O . LEU B 1 107 ? -12.656 -8.109 7.777 1 97.5 107 LEU B O 1
ATOM 2083 N N . VAL B 1 108 ? -14.031 -6.457 7.371 1 96.56 108 VAL B N 1
ATOM 2084 C CA . VAL B 1 108 ? -15.188 -7.344 7.375 1 96.56 108 VAL B CA 1
ATOM 2085 C C . VAL B 1 108 ? -15.078 -8.336 6.223 1 96.56 108 VAL B C 1
ATOM 2087 O O . VAL B 1 108 ? -15.391 -9.523 6.379 1 96.56 108 VAL B O 1
ATOM 2090 N N . ALA B 1 109 ? -14.688 -7.82 5.074 1 94.81 109 ALA B N 1
ATOM 2091 C CA . ALA B 1 109 ? -14.57 -8.68 3.902 1 94.81 109 ALA B CA 1
ATOM 2092 C C . ALA B 1 109 ? -13.594 -9.828 4.156 1 94.81 109 ALA B C 1
ATOM 2094 O O . ALA B 1 109 ? -13.93 -10.992 3.961 1 94.81 109 ALA B O 1
ATOM 2095 N N . VAL B 1 110 ? -12.438 -9.5 4.602 1 95 110 VAL B N 1
ATOM 2096 C CA . VAL B 1 110 ? -11.445 -10.555 4.801 1 95 110 VAL B CA 1
ATOM 2097 C C . VAL B 1 110 ? -11.867 -11.445 5.969 1 95 110 VAL B C 1
ATOM 2099 O O . VAL B 1 110 ? -11.656 -12.656 5.941 1 95 110 VAL B O 1
ATOM 2102 N N . GLY B 1 111 ? -12.508 -10.984 6.961 1 93.94 111 GLY B N 1
ATOM 2103 C CA . GLY B 1 111 ? -12.984 -11.773 8.086 1 93.94 111 GLY B CA 1
ATOM 2104 C C . GLY B 1 111 ? -14.117 -12.711 7.723 1 93.94 111 GLY B C 1
ATOM 2105 O O . GLY B 1 111 ? -14.266 -13.781 8.32 1 93.94 111 GLY B O 1
ATOM 2106 N N . SER B 1 112 ? -14.953 -12.367 6.844 1 90.69 112 SER B N 1
ATOM 2107 C CA . SER B 1 112 ? -16.156 -13.109 6.484 1 90.69 112 SER B CA 1
ATOM 2108 C C . SER B 1 112 ? -15.805 -14.359 5.684 1 90.69 112 SER B C 1
ATOM 2110 O O . SER B 1 112 ? -16.547 -15.352 5.715 1 90.69 112 SER B O 1
ATOM 2112 N N . TYR B 1 113 ? -14.719 -14.359 5.031 1 83.44 113 TYR B N 1
ATOM 2113 C CA . TYR B 1 113 ? -14.477 -15.516 4.176 1 83.44 113 TYR B CA 1
ATOM 2114 C C . TYR B 1 113 ? -13 -15.883 4.16 1 83.44 113 TYR B C 1
ATOM 2116 O O . TYR B 1 113 ? -12.477 -16.328 3.137 1 83.44 113 TYR B O 1
ATOM 2124 N N . TRP B 1 114 ? -12.367 -15.617 5.23 1 80.12 114 TRP B N 1
ATOM 2125 C CA . TRP B 1 114 ? -10.93 -15.844 5.336 1 80.12 114 TRP B CA 1
ATOM 2126 C C . TRP B 1 114 ? -10.586 -17.297 5.043 1 80.12 114 TRP B C 1
ATOM 2128 O O . TRP B 1 114 ? -9.578 -17.594 4.391 1 80.12 114 TRP B O 1
ATOM 2138 N N . ALA B 1 115 ? -11.438 -18.188 5.367 1 82.94 115 ALA B N 1
ATOM 2139 C CA . ALA B 1 115 ? -11.156 -19.609 5.195 1 82.94 115 ALA B CA 1
ATOM 2140 C C . ALA B 1 115 ? -11.297 -20.031 3.732 1 82.94 115 ALA B C 1
ATOM 2142 O O . ALA B 1 115 ? -10.727 -21.047 3.314 1 82.94 115 ALA B O 1
ATOM 2143 N N . SER B 1 116 ? -11.992 -19.234 2.988 1 85.56 116 SER B N 1
ATOM 2144 C CA . SER B 1 116 ? -12.234 -19.594 1.593 1 85.56 116 SER B CA 1
ATOM 2145 C C . SER B 1 116 ? -11.336 -18.797 0.655 1 85.56 116 SER B C 1
ATOM 2147 O O . SER B 1 116 ? -11.32 -19.031 -0.555 1 85.56 116 SER B O 1
ATOM 2149 N N . LEU B 1 117 ? -10.555 -17.953 1.237 1 87.62 117 LEU B N 1
ATOM 2150 C CA . LEU B 1 117 ? -9.695 -17.109 0.408 1 87.62 117 LEU B CA 1
ATOM 2151 C C . LEU B 1 117 ? -8.359 -17.781 0.141 1 87.62 117 LEU B C 1
ATOM 2153 O O . LEU B 1 117 ? -7.836 -18.5 1.002 1 87.62 117 LEU B O 1
ATOM 2157 N N . SER B 1 118 ? -7.949 -17.5 -1.042 1 92.19 118 SER B N 1
ATOM 2158 C CA . SER B 1 118 ? -6.566 -17.875 -1.312 1 92.1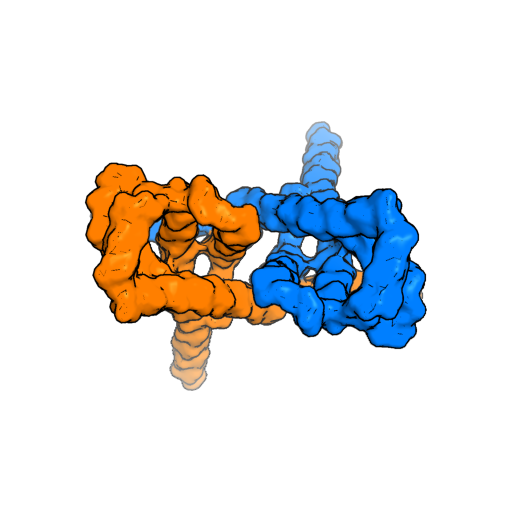9 118 SER B CA 1
ATOM 2159 C C . SER B 1 118 ? -5.594 -17.094 -0.434 1 92.19 118 SER B C 1
ATOM 2161 O O . SER B 1 118 ? -5.938 -16.031 0.085 1 92.19 118 SER B O 1
ATOM 2163 N N . ALA B 1 119 ? -4.445 -17.594 -0.29 1 93.06 119 ALA B N 1
ATOM 2164 C CA . ALA B 1 119 ? -3.404 -16.906 0.462 1 93.06 119 ALA B CA 1
ATOM 2165 C C . ALA B 1 119 ? -3.113 -15.531 -0.139 1 93.06 119 ALA B C 1
ATOM 2167 O O . ALA B 1 119 ? -2.918 -14.562 0.59 1 93.06 119 ALA B O 1
ATOM 2168 N N . SER B 1 120 ? -3.113 -15.516 -1.462 1 95 120 SER B N 1
ATOM 2169 C CA . SER B 1 120 ? -2.855 -14.258 -2.148 1 95 120 SER B CA 1
ATOM 2170 C C . SER B 1 120 ? -3.963 -13.242 -1.88 1 95 120 SER B C 1
ATOM 2172 O O . SER B 1 120 ? -3.695 -12.055 -1.719 1 95 120 SER B O 1
ATOM 2174 N N . ALA B 1 121 ? -5.172 -13.656 -1.861 1 95.31 121 ALA B N 1
ATOM 2175 C CA . ALA B 1 121 ? -6.297 -12.766 -1.591 1 95.31 121 ALA B CA 1
ATOM 2176 C C . ALA B 1 121 ? -6.215 -12.195 -0.178 1 95.31 121 ALA B C 1
ATOM 2178 O O . ALA B 1 121 ? -6.484 -11.008 0.034 1 95.31 121 ALA B O 1
ATOM 2179 N N . VAL B 1 122 ? -5.859 -13.039 0.723 1 96.38 122 VAL B N 1
ATOM 2180 C CA . VAL B 1 122 ? -5.699 -12.586 2.102 1 96.38 122 VAL B CA 1
ATOM 2181 C C . VAL B 1 122 ? -4.59 -11.539 2.178 1 96.38 122 VAL B C 1
ATOM 2183 O O . VAL B 1 122 ? -4.742 -10.508 2.842 1 96.38 122 VAL B O 1
ATOM 2186 N N . GLU B 1 123 ? -3.521 -11.773 1.547 1 97.12 123 GLU B N 1
ATOM 2187 C CA . GLU B 1 123 ? -2.4 -10.844 1.546 1 97.12 123 GLU B CA 1
ATOM 2188 C C . GLU B 1 123 ? -2.793 -9.508 0.912 1 97.12 123 GLU B C 1
ATOM 2190 O O . GLU B 1 123 ? -2.369 -8.445 1.375 1 97.12 123 GLU B O 1
ATOM 2195 N N . PHE B 1 124 ? -3.57 -9.602 -0.135 1 97.94 124 PHE B N 1
ATOM 2196 C CA . PHE B 1 124 ? -4.055 -8.367 -0.742 1 97.94 124 PHE B CA 1
ATOM 2197 C C . PHE B 1 124 ? -4.863 -7.547 0.26 1 97.94 124 PHE B C 1
ATOM 2199 O O . PHE B 1 124 ? -4.66 -6.34 0.39 1 97.94 124 PHE B O 1
ATOM 2206 N N . HIS B 1 125 ? -5.734 -8.18 0.929 1 98.25 125 HIS B N 1
ATOM 2207 C CA . HIS B 1 125 ? -6.539 -7.445 1.899 1 98.25 125 HIS B CA 1
ATOM 2208 C C . HIS B 1 125 ? -5.664 -6.805 2.973 1 98.25 125 HIS B C 1
ATOM 2210 O O . HIS B 1 125 ? -5.965 -5.711 3.455 1 98.25 125 HIS B O 1
ATOM 2216 N N . PHE B 1 126 ? -4.656 -7.48 3.365 1 98.19 126 PHE B N 1
ATOM 2217 C CA . PHE B 1 126 ? -3.721 -6.891 4.316 1 98.19 126 PHE B CA 1
ATOM 2218 C C . PHE B 1 126 ? -3.062 -5.648 3.732 1 98.19 126 PHE B C 1
ATOM 2220 O O . PHE B 1 126 ? -3.062 -4.586 4.359 1 98.19 126 PHE B O 1
ATOM 2227 N N . VAL B 1 127 ? -2.57 -5.719 2.559 1 98.56 127 VAL B N 1
ATOM 2228 C CA . VAL B 1 127 ? -1.855 -4.617 1.927 1 98.56 127 VAL B CA 1
ATOM 2229 C C . VAL B 1 127 ? -2.818 -3.461 1.662 1 98.56 127 VAL B C 1
ATOM 2231 O O . VAL B 1 127 ? -2.469 -2.295 1.859 1 98.56 127 VAL B O 1
ATOM 2234 N N . TRP B 1 128 ? -4.004 -3.787 1.204 1 98.81 128 TRP B N 1
ATOM 2235 C CA . TRP B 1 128 ? -5.012 -2.752 1.016 1 98.81 128 TRP B CA 1
ATOM 2236 C C . TRP B 1 128 ? -5.324 -2.049 2.332 1 98.81 128 TRP B C 1
ATOM 2238 O O . TRP B 1 128 ? -5.5 -0.828 2.365 1 98.81 128 TRP B O 1
ATOM 2248 N N . GLY B 1 129 ? -5.41 -2.848 3.363 1 98.75 129 GLY B N 1
ATOM 2249 C CA . GLY B 1 129 ? -5.625 -2.246 4.668 1 98.75 129 GLY B CA 1
ATOM 2250 C C . GLY B 1 129 ? -4.539 -1.263 5.059 1 98.75 129 GLY B C 1
ATOM 2251 O O . GLY B 1 129 ? -4.828 -0.173 5.559 1 98.75 129 GLY B O 1
ATOM 2252 N N . VAL B 1 130 ? -3.352 -1.644 4.836 1 98.62 130 VAL B N 1
ATOM 2253 C CA . VAL B 1 130 ? -2.213 -0.782 5.133 1 98.62 130 VAL B CA 1
ATOM 2254 C C . VAL B 1 130 ? -2.285 0.484 4.281 1 98.62 130 VAL B C 1
ATOM 2256 O O . VAL B 1 130 ? -2.104 1.593 4.793 1 98.62 130 VAL B O 1
ATOM 2259 N N . LEU B 1 131 ? -2.568 0.342 3.014 1 98.44 131 LEU B N 1
ATOM 2260 C CA . LEU B 1 131 ? -2.666 1.475 2.1 1 98.44 131 LEU B CA 1
ATOM 2261 C C . LEU B 1 131 ? -3.781 2.424 2.527 1 98.44 131 LEU B C 1
ATOM 2263 O O . LEU B 1 131 ? -3.594 3.643 2.547 1 98.44 131 LEU B O 1
ATOM 2267 N N . ILE B 1 132 ? -4.902 1.875 2.875 1 98.5 132 ILE B N 1
ATOM 2268 C CA . ILE B 1 132 ? -6.035 2.676 3.33 1 98.5 132 ILE B CA 1
ATOM 2269 C C . ILE B 1 132 ? -5.648 3.443 4.594 1 98.5 132 ILE B C 1
ATOM 2271 O O . ILE B 1 132 ? -5.938 4.637 4.719 1 98.5 132 ILE B O 1
ATOM 2275 N N . ALA B 1 133 ? -5.039 2.756 5.48 1 97.81 133 ALA B N 1
ATOM 2276 C CA . ALA B 1 133 ? -4.625 3.379 6.734 1 97.81 133 ALA B CA 1
ATOM 2277 C C . ALA B 1 133 ? -3.625 4.504 6.488 1 97.81 133 ALA B C 1
ATOM 2279 O O . ALA B 1 133 ? -3.658 5.531 7.164 1 97.81 133 ALA B O 1
ATOM 2280 N N . ILE B 1 134 ? -2.74 4.312 5.551 1 96.62 134 ILE B N 1
ATOM 2281 C CA . ILE B 1 134 ? -1.776 5.352 5.207 1 96.62 134 ILE B CA 1
ATOM 2282 C C . ILE B 1 134 ? -2.508 6.57 4.652 1 96.62 134 ILE B C 1
ATOM 2284 O O . ILE B 1 134 ? -2.268 7.699 5.086 1 96.62 134 ILE B O 1
ATOM 2288 N N . VAL B 1 135 ? -3.363 6.348 3.764 1 94.88 135 VAL B N 1
ATOM 2289 C CA . VAL B 1 135 ? -4.117 7.445 3.172 1 94.88 135 VAL B CA 1
ATOM 2290 C C . VAL B 1 135 ? -4.895 8.18 4.262 1 94.88 135 VAL B C 1
ATOM 2292 O O . VAL B 1 135 ? -4.945 9.414 4.27 1 94.88 135 VAL B O 1
ATOM 2295 N N . ALA B 1 136 ? -5.43 7.434 5.18 1 94.62 136 ALA B N 1
ATOM 2296 C CA . ALA B 1 136 ? -6.223 8.008 6.258 1 94.62 136 ALA B CA 1
ATOM 2297 C C . ALA B 1 136 ? -5.363 8.883 7.168 1 94.62 136 ALA B C 1
ATOM 2299 O O . ALA B 1 136 ? -5.82 9.914 7.668 1 94.62 136 ALA B O 1
ATOM 2300 N N . THR B 1 137 ? -4.184 8.5 7.348 1 94.06 137 THR B N 1
ATOM 2301 C CA . THR B 1 137 ? -3.371 9.18 8.352 1 94.06 137 THR B CA 1
ATOM 2302 C C . THR B 1 137 ? -2.51 10.258 7.711 1 94.06 137 THR B C 1
ATOM 2304 O O . THR B 1 137 ? -2.316 11.328 8.289 1 94.06 137 THR B O 1
ATOM 2307 N N . VAL B 1 138 ? -1.949 9.992 6.594 1 90.81 138 VAL B N 1
ATOM 2308 C CA . VAL B 1 138 ? -1.138 10.992 5.906 1 90.81 138 VAL B CA 1
ATOM 2309 C C . VAL B 1 138 ? -2.037 12.086 5.34 1 90.81 138 VAL B C 1
ATOM 2311 O O . VAL B 1 138 ? -1.715 13.273 5.43 1 90.81 138 VAL B O 1
ATOM 2314 N N . GLY B 1 139 ? -3.264 11.664 4.922 1 82.12 139 GLY B N 1
ATOM 2315 C CA . GLY B 1 139 ? -4.195 12.602 4.312 1 82.12 139 GLY B CA 1
ATOM 2316 C C . GLY B 1 139 ? -4.246 12.492 2.801 1 82.12 139 GLY B C 1
ATOM 2317 O O . GLY B 1 139 ? -3.488 11.727 2.203 1 82.12 139 GLY B O 1
ATOM 2318 N N . PRO B 1 140 ? -5.234 13.203 2.287 1 71 140 PRO B N 1
ATOM 2319 C CA . PRO B 1 140 ? -5.508 13.055 0.856 1 71 140 PRO B CA 1
ATOM 2320 C C . PRO B 1 140 ? -4.473 13.75 -0.021 1 71 140 PRO B C 1
ATOM 2322 O O . PRO B 1 140 ? -4.457 13.555 -1.239 1 71 140 PRO B O 1
ATOM 2325 N N . GLY B 1 141 ? -3.539 14.312 0.535 1 71.25 141 GLY B N 1
ATOM 2326 C CA . GLY B 1 141 ? -2.559 15.047 -0.248 1 71.25 141 GLY B CA 1
ATOM 2327 C C . GLY B 1 141 ? -3.111 16.328 -0.842 1 71.25 141 GLY B C 1
ATOM 2328 O O . GLY B 1 141 ? -4.27 16.672 -0.611 1 71.25 141 GLY B O 1
ATOM 2329 N N . ARG B 1 142 ? -2.402 17.078 -1.58 1 75.19 142 ARG B N 1
ATOM 2330 C CA . ARG B 1 142 ? -2.734 18.406 -2.078 1 75.19 142 ARG B CA 1
ATOM 2331 C C . ARG B 1 142 ? -3.598 18.328 -3.332 1 75.19 142 ARG B C 1
ATOM 2333 O O . ARG B 1 142 ? -4.195 19.328 -3.748 1 75.19 142 ARG B O 1
ATOM 2340 N N . LEU B 1 143 ? -3.723 17.125 -3.895 1 75.62 143 LEU B N 1
ATOM 2341 C CA . LEU B 1 143 ? -4.426 16.969 -5.164 1 75.62 143 LEU B CA 1
ATOM 2342 C C . LEU B 1 143 ? -5.855 16.484 -4.938 1 75.62 143 LEU B C 1
ATOM 2344 O O . LEU B 1 143 ? -6.375 15.688 -5.715 1 75.62 143 LEU B O 1
ATOM 2348 N N . THR B 1 144 ? -6.449 16.984 -3.914 1 77.44 144 THR B N 1
ATOM 2349 C CA . THR B 1 144 ? -7.852 16.672 -3.66 1 77.44 144 THR B CA 1
ATOM 2350 C C . THR B 1 144 ? -8.75 17.844 -4.035 1 77.44 144 THR B C 1
ATOM 2352 O O . THR B 1 144 ? -8.281 18.984 -4.125 1 77.44 144 THR B O 1
ATOM 2355 N N . LEU B 1 145 ? -9.977 17.531 -4.402 1 72.5 145 LEU B N 1
ATOM 2356 C CA . LEU B 1 145 ? -10.938 18.578 -4.766 1 72.5 145 LEU B CA 1
ATOM 2357 C C . LEU B 1 145 ? -11.047 19.625 -3.662 1 72.5 145 LEU B C 1
ATOM 2359 O O . LEU B 1 145 ? -11.164 20.812 -3.943 1 72.5 145 LEU B O 1
ATOM 2363 N N . GLN B 1 146 ? -10.961 19.156 -2.545 1 68.75 146 GLN B N 1
ATOM 2364 C CA . GLN B 1 146 ? -11.086 20.094 -1.432 1 68.75 146 GLN B CA 1
ATOM 2365 C C . GLN B 1 146 ? -9.914 21.062 -1.401 1 68.75 146 GLN B C 1
ATOM 2367 O O . GLN B 1 146 ? -10.109 22.266 -1.223 1 68.75 146 GLN B O 1
ATOM 2372 N N . THR B 1 147 ? -8.781 20.516 -1.668 1 68.62 147 THR B N 1
ATOM 2373 C CA . THR B 1 147 ? -7.594 21.359 -1.658 1 68.62 147 THR B CA 1
ATOM 2374 C C . THR B 1 147 ? -7.578 22.297 -2.871 1 68.62 147 THR B C 1
ATOM 2376 O O . THR B 1 147 ? -7.234 23.469 -2.754 1 68.62 147 THR B O 1
ATOM 2379 N N . LEU B 1 148 ? -8.031 21.766 -3.908 1 72.19 148 LEU B N 1
ATOM 2380 C CA . LEU B 1 148 ? -8.031 22.562 -5.129 1 72.19 148 LEU B CA 1
ATOM 2381 C C . LEU B 1 148 ? -9.078 23.656 -5.059 1 72.19 148 LEU B C 1
ATOM 2383 O O . LEU B 1 148 ? -8.836 24.781 -5.523 1 72.19 148 LEU B O 1
ATOM 2387 N N . TRP B 1 149 ? -10.133 23.297 -4.477 1 69.5 149 TRP B N 1
ATOM 2388 C CA . TRP B 1 149 ? -11.211 24.266 -4.32 1 69.5 149 TRP B CA 1
ATOM 2389 C C . TRP B 1 149 ? -10.805 25.391 -3.373 1 69.5 149 TRP B C 1
ATOM 2391 O O . TRP B 1 149 ? -11.039 26.562 -3.66 1 69.5 149 TRP B O 1
ATOM 2401 N N . GLN B 1 150 ? -10.156 25.047 -2.369 1 69.5 150 GLN B N 1
ATOM 2402 C CA . GLN B 1 150 ? -9.711 26.031 -1.392 1 69.5 150 GLN B CA 1
ATOM 2403 C C . GLN B 1 150 ? -8.641 26.953 -1.984 1 69.5 150 GLN B C 1
ATOM 2405 O O . GLN B 1 150 ? -8.633 28.156 -1.72 1 69.5 150 GLN B O 1
ATOM 2410 N N . ARG B 1 151 ? -7.832 26.375 -2.764 1 71.19 151 ARG B N 1
ATOM 2411 C CA . ARG B 1 151 ? -6.797 27.172 -3.422 1 71.19 151 ARG B CA 1
ATOM 2412 C C . ARG B 1 151 ? -7.402 28.156 -4.418 1 71.19 151 ARG B C 1
ATOM 2414 O O . ARG B 1 151 ? -6.969 29.297 -4.504 1 71.19 151 ARG B O 1
ATOM 2421 N N . LYS B 1 152 ? -8.398 27.688 -5.133 1 74.5 152 LYS B N 1
ATOM 2422 C CA . LYS B 1 152 ? -9.086 28.547 -6.102 1 74.5 152 LYS B CA 1
ATOM 2423 C C . LYS B 1 152 ? -9.82 29.688 -5.406 1 74.5 152 LYS B C 1
ATOM 2425 O O . LYS B 1 152 ? -9.789 30.828 -5.871 1 74.5 152 LYS B O 1
ATOM 2430 N N . ARG B 1 153 ? -10.445 29.406 -4.371 1 72 153 ARG B N 1
ATOM 2431 C CA . ARG B 1 153 ? -11.188 30.406 -3.625 1 72 153 ARG B CA 1
ATOM 2432 C C . ARG B 1 153 ? -10.242 31.453 -3.031 1 72 153 ARG B C 1
ATOM 2434 O O . ARG B 1 153 ? -10.555 32.656 -3.029 1 72 153 ARG B O 1
ATOM 2441 N N . ARG B 1 154 ? -9.148 31 -2.609 1 71.06 154 ARG B N 1
ATOM 2442 C CA . ARG B 1 154 ? -8.148 31.906 -2.051 1 71.06 154 ARG B CA 1
ATOM 2443 C C . ARG B 1 154 ? -7.559 32.812 -3.133 1 71.06 154 ARG B C 1
ATOM 2445 O O . ARG B 1 154 ? -7.32 34 -2.9 1 71.06 154 ARG B O 1
ATOM 2452 N N . ARG B 1 155 ? -7.312 32.281 -4.227 1 70.75 155 ARG B N 1
ATOM 2453 C CA . ARG B 1 155 ? -6.797 33.031 -5.352 1 70.75 155 ARG B CA 1
ATOM 2454 C C . ARG B 1 155 ? -7.828 34.062 -5.824 1 70.75 155 ARG B C 1
ATOM 2456 O O . ARG B 1 155 ? -7.477 35.219 -6.148 1 70.75 155 ARG B O 1
ATOM 2463 N N . ALA B 1 156 ? -9.062 33.75 -5.84 1 73.75 156 ALA B N 1
ATOM 2464 C CA . ALA B 1 156 ? -10.148 34.625 -6.23 1 73.75 156 ALA B CA 1
ATOM 2465 C C . ALA B 1 156 ? -10.32 35.75 -5.227 1 73.75 156 ALA B C 1
ATOM 2467 O O . ALA B 1 156 ? -10.57 36.906 -5.609 1 73.75 156 ALA B O 1
ATOM 2468 N N . ALA B 1 157 ? -10.141 35.531 -4.039 1 75.62 157 ALA B N 1
ATOM 2469 C CA . ALA B 1 157 ? -10.266 36.531 -2.98 1 75.62 157 ALA B CA 1
ATOM 2470 C C . ALA B 1 157 ? -9.109 37.531 -3.023 1 75.62 157 ALA B C 1
ATOM 2472 O O . ALA B 1 157 ? -9.297 38.719 -2.74 1 75.62 157 ALA B O 1
ATOM 2473 N N . GLN B 1 158 ? -7.984 37.062 -3.395 1 72.19 158 GLN B N 1
ATOM 2474 C CA . GLN B 1 158 ? -6.832 37.969 -3.512 1 72.19 158 GLN B CA 1
ATOM 2475 C C . GLN B 1 158 ? -6.914 38.812 -4.777 1 72.19 158 GLN B C 1
ATOM 2477 O O . GLN B 1 158 ? -6.387 39.938 -4.816 1 72.19 158 GLN B O 1
ATOM 2482 N N . GLY B 1 159 ? -7.484 38.188 -5.727 1 67.94 159 GLY B N 1
ATOM 2483 C CA . GLY B 1 159 ? -7.68 38.969 -6.934 1 67.94 159 GLY B CA 1
ATOM 2484 C C . GLY B 1 159 ? -8.656 40.125 -6.754 1 67.94 159 GLY B C 1
ATOM 2485 O O . GLY B 1 159 ? -8.578 41.125 -7.453 1 67.94 159 GLY B O 1
ATOM 2486 N N . HIS B 1 160 ? -9.625 40.094 -5.867 1 61.31 160 HIS B N 1
ATOM 2487 C CA . HIS B 1 160 ? -10.57 41.156 -5.645 1 61.31 160 HIS B CA 1
ATOM 2488 C C . HIS B 1 160 ? -9.977 42.25 -4.73 1 61.31 160 HIS B C 1
ATOM 2490 O O . HIS B 1 160 ? -10.57 43.312 -4.551 1 61.31 160 HIS B O 1
ATOM 2496 N N . ALA B 1 161 ? -8.844 41.969 -4.086 1 60.44 161 ALA B N 1
ATOM 2497 C CA . ALA B 1 161 ? -8.211 42.969 -3.225 1 60.44 161 ALA B CA 1
ATOM 2498 C C . ALA B 1 161 ? -7.348 43.938 -4.039 1 60.44 161 ALA B C 1
ATOM 2500 O O . ALA B 1 161 ? -6.945 45 -3.543 1 60.44 161 ALA B O 1
ATOM 2501 N N . TYR B 1 162 ? -6.902 43.656 -5.145 1 47.25 162 TYR B N 1
ATOM 2502 C CA . TYR B 1 162 ? -6.238 44.688 -5.93 1 47.25 162 TYR B CA 1
ATOM 2503 C C . TYR B 1 162 ? -7.234 45.406 -6.824 1 47.25 162 TYR B C 1
ATOM 2505 O O . TYR B 1 162 ? -8.219 44.812 -7.277 1 47.25 162 TYR B O 1
#

Organism: Ralstonia solanacearum (NCBI:txid305)

Radius of gyration: 23.03 Å; Cα contacts (8 Å, |Δi|>4): 398; chains: 2; bounding box: 65×68×56 Å

Sequence (324 aa):
MNTVPLSPLTRIRTTLDRLAGPQSGLCALILLIARAYLFYVFFRSGLTKLHDWPTTVLLFSEEYKVPLLPPALAAALGSFGELVFPSLMLIGIVPRLAAAGLFFVNLVAVGSYWASLSASAVEFHFVWGVLIAIVATVGPGRLTLQTLWQRKRRRAAQGHAYMNTVPLSPLTRIRTTLDRLAGPQSGLCALILLIARAYLFYVFFRSGLTKLHDWPTTVLLFSEEYKVPLLPPALAAALGSFGELVFPSLMLIGIVPRLAAAGLFFVNLVAVGSYWASLSASAVEFHFVWGVLIAIVATVGPGRLTLQTLWQRKRRRAAQGHAY